Protein AF-A0A536VGM0-F1 (afdb_monomer)

Mean predicted aligned error: 3.15 Å

Structure (mmCIF, N/CA/C/O backbone):
data_AF-A0A536VGM0-F1
#
_entry.id   AF-A0A536VGM0-F1
#
loop_
_atom_site.group_PDB
_atom_site.id
_atom_site.type_symbol
_atom_site.label_atom_id
_atom_site.label_alt_id
_atom_site.label_comp_id
_atom_site.label_asym_id
_atom_site.label_entity_id
_atom_site.label_seq_id
_atom_site.pdbx_PDB_ins_code
_atom_site.Cartn_x
_atom_site.Cartn_y
_atom_site.Cartn_z
_atom_site.occupancy
_atom_site.B_iso_or_equiv
_atom_site.auth_seq_id
_atom_site.auth_comp_id
_atom_site.auth_asym_id
_atom_site.auth_atom_id
_atom_site.pdbx_PDB_model_num
ATOM 1 N N . TYR A 1 1 ? -0.682 13.821 -25.479 1.00 55.12 1 TYR A N 1
ATOM 2 C CA . TYR A 1 1 ? -1.503 13.052 -24.523 1.00 55.12 1 TYR A CA 1
ATOM 3 C C . TYR A 1 1 ? -2.544 12.287 -25.334 1.00 55.12 1 TYR A C 1
ATOM 5 O O . TYR A 1 1 ? -3.199 12.931 -26.140 1.00 55.12 1 TYR A O 1
ATOM 13 N N . LYS A 1 2 ? -2.598 10.950 -25.225 1.00 75.69 2 LYS A N 1
ATOM 14 C CA . LYS A 1 2 ? -3.421 10.039 -26.051 1.00 75.69 2 LYS A CA 1
ATOM 15 C C . LYS A 1 2 ? -4.276 9.126 -25.145 1.00 75.69 2 LYS A C 1
ATOM 17 O O . LYS A 1 2 ? -3.879 7.992 -24.897 1.00 75.69 2 LYS A O 1
ATOM 22 N N . PRO A 1 3 ? -5.351 9.619 -24.510 1.00 72.88 3 PRO A N 1
ATOM 23 C CA . PRO A 1 3 ? -6.129 8.836 -23.540 1.00 72.88 3 PRO A CA 1
ATOM 24 C C . PRO A 1 3 ? -6.753 7.565 -24.137 1.00 72.88 3 PRO A C 1
ATOM 26 O O . PRO A 1 3 ? -6.941 6.590 -23.420 1.00 72.88 3 PRO A O 1
ATOM 29 N N . GLU A 1 4 ? -6.998 7.548 -25.445 1.00 78.50 4 GLU A N 1
ATOM 30 C CA . GLU A 1 4 ? -7.535 6.419 -26.203 1.00 78.50 4 GLU A CA 1
ATOM 31 C C . GLU A 1 4 ? -6.633 5.177 -26.214 1.00 78.50 4 GLU A C 1
ATOM 33 O O . GLU A 1 4 ? -7.119 4.087 -26.499 1.00 78.50 4 GLU A O 1
ATOM 38 N N . VAL A 1 5 ? -5.338 5.309 -25.890 1.00 78.19 5 VAL A N 1
ATOM 39 C CA . VAL A 1 5 ? -4.441 4.144 -25.781 1.00 78.19 5 VAL A CA 1
ATOM 40 C C . VAL A 1 5 ? -4.488 3.478 -24.408 1.00 78.19 5 VAL A C 1
ATOM 42 O O . VAL A 1 5 ? -3.802 2.479 -24.198 1.00 78.19 5 VAL A O 1
ATOM 45 N N . ARG A 1 6 ? -5.255 4.026 -23.453 1.00 79.12 6 ARG A N 1
ATOM 46 C CA . ARG A 1 6 ? -5.356 3.437 -22.119 1.00 79.12 6 ARG A CA 1
ATOM 47 C C . ARG A 1 6 ? -6.270 2.215 -22.150 1.00 79.12 6 ARG A C 1
ATOM 49 O O . ARG A 1 6 ? -7.433 2.342 -22.533 1.00 79.12 6 ARG A O 1
ATOM 56 N N . PRO A 1 7 ? -5.778 1.046 -21.722 1.00 83.81 7 PRO A N 1
ATOM 57 C CA . PRO A 1 7 ? -6.615 -0.135 -21.640 1.00 83.81 7 PRO A CA 1
ATOM 58 C C . PRO A 1 7 ? -7.735 0.049 -20.611 1.00 83.81 7 PRO A C 1
ATOM 60 O O . PRO A 1 7 ? -7.482 0.398 -19.459 1.00 83.81 7 PRO A O 1
ATOM 63 N N . SER A 1 8 ? -8.976 -0.246 -21.004 1.00 88.69 8 SER A N 1
ATOM 64 C CA . SER A 1 8 ? -10.131 -0.202 -20.097 1.00 88.69 8 SER A CA 1
ATOM 65 C C . SER A 1 8 ? -10.035 -1.230 -18.969 1.00 88.69 8 SER A C 1
ATOM 67 O O . SER A 1 8 ? -10.533 -0.988 -17.878 1.00 88.69 8 SER A O 1
ATOM 69 N N . TRP A 1 9 ? -9.350 -2.348 -19.209 1.00 89.38 9 TRP A N 1
ATOM 70 C CA . TRP A 1 9 ? -9.192 -3.437 -18.248 1.00 89.38 9 TRP A CA 1
ATOM 71 C C . TRP A 1 9 ? -8.328 -3.066 -17.029 1.00 89.38 9 TRP A C 1
ATOM 73 O O . TRP A 1 9 ? -8.396 -3.734 -16.007 1.00 89.38 9 TRP A O 1
ATOM 83 N N . GLU A 1 10 ? -7.549 -1.977 -17.078 1.00 91.56 10 GLU A N 1
ATOM 84 C CA . GLU A 1 10 ? -6.838 -1.445 -15.900 1.00 91.56 10 GLU A CA 1
ATOM 85 C C . GLU A 1 10 ? -7.721 -0.531 -15.028 1.00 91.56 10 GLU A C 1
ATOM 87 O O . GLU A 1 10 ? -7.296 -0.114 -13.950 1.00 91.56 10 GLU A O 1
ATOM 92 N N . MET A 1 11 ? -8.934 -0.178 -15.470 1.00 93.62 11 MET A N 1
ATOM 93 C CA . MET A 1 11 ? -9.717 0.877 -14.821 1.00 93.62 11 MET A CA 1
ATOM 94 C C . MET A 1 11 ? -10.285 0.469 -13.467 1.00 93.62 11 MET A C 1
ATOM 96 O O . MET A 1 11 ? -10.341 1.314 -12.573 1.00 93.62 11 MET A O 1
ATOM 100 N N . MET A 1 12 ? -10.683 -0.794 -13.296 1.00 95.75 12 MET A N 1
ATOM 101 C CA . MET A 1 12 ? -11.187 -1.285 -12.013 1.00 95.75 12 MET A CA 1
ATOM 102 C C . MET A 1 12 ? -10.121 -1.206 -10.904 1.00 95.75 12 MET A C 1
ATOM 104 O O . MET A 1 12 ? -10.351 -0.485 -9.928 1.00 95.75 12 MET A O 1
ATOM 108 N N . PRO A 1 13 ? -8.930 -1.835 -11.036 1.00 96.06 13 PRO A N 1
ATOM 109 C CA . PRO A 1 13 ? -7.892 -1.721 -10.010 1.00 96.06 13 PRO A CA 1
ATOM 110 C C . PRO A 1 13 ? -7.408 -0.276 -9.836 1.00 96.06 13 PRO A C 1
ATOM 112 O O . PRO A 1 13 ? -7.199 0.161 -8.708 1.00 96.06 13 PRO A O 1
ATOM 115 N N . LEU A 1 14 ? -7.309 0.515 -10.912 1.00 96.38 14 LEU A N 1
ATOM 116 C CA . LEU A 1 14 ? -6.946 1.931 -10.799 1.00 96.38 14 LEU A CA 1
ATOM 117 C C . LEU A 1 14 ? -7.967 2.724 -9.968 1.00 96.38 14 LEU A C 1
ATOM 119 O O . LEU A 1 14 ? -7.584 3.545 -9.138 1.00 96.38 14 LEU A O 1
ATOM 123 N N . SER A 1 15 ? -9.262 2.473 -10.159 1.00 97.06 15 SER A N 1
ATOM 124 C CA . SER A 1 15 ? -10.324 3.151 -9.407 1.00 97.06 15 SER A CA 1
ATOM 125 C C . SER A 1 15 ? -10.290 2.777 -7.927 1.00 97.06 15 SER A C 1
ATOM 127 O O . SER A 1 15 ? -10.427 3.651 -7.070 1.00 97.06 15 SER A O 1
ATOM 129 N N . LEU A 1 16 ? -10.045 1.500 -7.622 1.00 98.12 16 LEU A N 1
ATOM 130 C CA . LEU A 1 16 ? -9.872 1.025 -6.249 1.00 98.12 16 LEU A CA 1
ATOM 131 C C . LEU A 1 16 ? -8.647 1.652 -5.581 1.00 98.12 16 LEU A C 1
ATOM 133 O O . LEU A 1 16 ? -8.726 2.010 -4.408 1.00 98.12 16 LEU A O 1
ATOM 137 N N . HIS A 1 17 ? -7.553 1.825 -6.325 1.00 98.62 17 HIS A N 1
ATOM 138 C CA . HIS A 1 17 ? -6.313 2.435 -5.849 1.00 98.62 17 HIS A CA 1
ATOM 139 C C . HIS A 1 17 ? -6.468 3.932 -5.547 1.00 98.62 17 HIS A C 1
ATOM 141 O O . HIS A 1 17 ? -6.097 4.398 -4.472 1.00 98.62 17 HIS A O 1
ATOM 147 N N . GLU A 1 18 ? -7.017 4.698 -6.487 1.00 98.31 18 GLU A N 1
ATOM 148 C CA . GLU A 1 18 ? -7.015 6.165 -6.418 1.00 98.31 18 GLU A CA 1
ATOM 149 C C . GLU A 1 18 ? -8.218 6.726 -5.651 1.00 98.31 18 GLU A C 1
ATOM 151 O O . GLU A 1 18 ? -8.124 7.755 -4.978 1.00 98.31 18 GLU A O 1
ATOM 156 N N . ALA A 1 19 ? -9.370 6.059 -5.733 1.00 98.00 19 ALA A N 1
ATOM 157 C CA . ALA A 1 19 ? -10.618 6.550 -5.168 1.00 98.00 19 ALA A CA 1
ATOM 158 C C . ALA A 1 19 ? -11.021 5.752 -3.921 1.00 98.00 19 ALA A C 1
ATOM 160 O O . ALA A 1 19 ? -10.435 5.914 -2.847 1.00 98.00 19 ALA A O 1
ATOM 161 N N . VAL A 1 20 ? -12.054 4.921 -4.037 1.00 96.75 20 VAL A N 1
ATOM 162 C CA . VAL A 1 20 ? -12.618 4.153 -2.927 1.00 96.75 20 VAL A CA 1
ATOM 163 C C . VAL A 1 20 ? -12.417 2.669 -3.229 1.00 96.75 20 VAL A C 1
ATOM 165 O O . VAL A 1 20 ? -12.837 2.235 -4.299 1.00 96.75 20 VAL A O 1
ATOM 168 N N . PRO A 1 21 ? -11.813 1.886 -2.313 1.00 97.88 21 PRO A N 1
ATOM 169 C CA . PRO A 1 21 ? -11.436 2.243 -0.939 1.00 97.88 21 PRO A CA 1
ATOM 170 C C . PRO A 1 21 ? -10.001 2.792 -0.768 1.00 97.88 21 PRO A C 1
ATOM 172 O O . PRO A 1 21 ? -9.528 2.891 0.364 1.00 97.88 21 PRO A O 1
ATOM 175 N N . GLY A 1 22 ? -9.296 3.130 -1.849 1.00 98.56 22 GLY A N 1
ATOM 176 C CA . GLY A 1 22 ? -7.899 3.573 -1.838 1.00 98.56 22 GLY A CA 1
ATOM 177 C C . GLY A 1 22 ? -7.658 5.008 -1.357 1.00 98.56 22 GLY A C 1
ATOM 178 O O . GLY A 1 22 ? -8.089 5.393 -0.266 1.00 98.56 22 GLY A O 1
ATOM 179 N N . HIS A 1 23 ? -6.890 5.790 -2.120 1.00 98.62 23 HIS A N 1
ATOM 180 C CA . HIS A 1 23 ? -6.346 7.075 -1.671 1.00 98.62 23 HIS A CA 1
ATOM 181 C C . HIS A 1 23 ? -7.405 8.082 -1.235 1.00 98.62 23 HIS A C 1
ATOM 183 O O . HIS A 1 23 ? -7.230 8.714 -0.191 1.00 98.62 23 HIS A O 1
ATOM 189 N N . HIS A 1 24 ? -8.512 8.221 -1.967 1.00 98.44 24 HIS A N 1
ATOM 190 C CA . HIS A 1 24 ? -9.558 9.163 -1.574 1.00 98.44 24 HIS A CA 1
ATOM 191 C C . HIS A 1 24 ? -10.120 8.845 -0.184 1.00 98.44 24 HIS A C 1
ATOM 193 O O . HIS A 1 24 ? -10.191 9.740 0.664 1.00 98.44 24 HIS A O 1
ATOM 199 N N . LEU A 1 25 ? -10.460 7.580 0.086 1.00 98.25 25 LEU A N 1
ATOM 200 C CA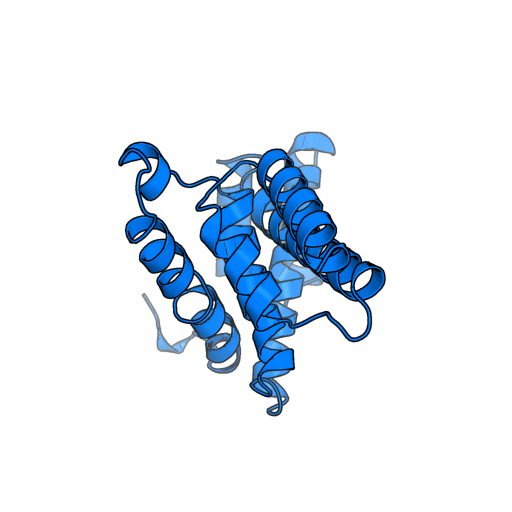 . LEU A 1 25 ? -10.942 7.172 1.408 1.00 98.25 25 LEU A CA 1
ATOM 201 C C . LEU A 1 25 ? -9.845 7.345 2.469 1.00 98.25 25 LEU A C 1
ATOM 203 O O . LEU A 1 25 ? -10.087 7.925 3.527 1.00 98.25 25 LEU A O 1
ATOM 207 N N . GLN A 1 26 ? -8.626 6.891 2.174 1.00 98.38 26 GLN A N 1
ATOM 208 C CA . GLN A 1 26 ? -7.490 6.922 3.095 1.00 98.38 26 GLN A CA 1
ATOM 209 C C . GLN A 1 26 ? -7.117 8.336 3.545 1.00 98.38 26 GLN A C 1
ATOM 211 O O . GLN A 1 26 ? -6.854 8.563 4.727 1.00 98.38 26 GLN A O 1
ATOM 216 N N . LEU A 1 27 ? -7.089 9.288 2.616 1.00 97.81 27 LEU A N 1
ATOM 217 C CA . LEU A 1 27 ? -6.763 10.680 2.906 1.00 97.81 27 LEU A CA 1
ATOM 218 C C . LEU A 1 27 ? -7.921 11.386 3.614 1.00 97.81 27 LEU A C 1
ATOM 220 O O . LEU A 1 27 ? -7.692 12.073 4.609 1.00 97.81 27 LEU A O 1
ATOM 224 N N . SER A 1 28 ? -9.161 11.160 3.170 1.00 97.50 28 SER A N 1
ATOM 225 C CA . SER A 1 28 ? -10.355 11.731 3.812 1.00 97.50 28 SER A CA 1
ATOM 226 C C . SER A 1 28 ? -10.457 11.305 5.278 1.00 97.50 28 SER A C 1
ATOM 228 O O . SER A 1 28 ? -10.597 12.147 6.163 1.00 97.50 28 SER A O 1
ATOM 230 N N . ARG A 1 29 ? -10.254 10.013 5.568 1.00 97.19 29 ARG A N 1
ATOM 231 C CA . ARG A 1 29 ? -10.273 9.492 6.944 1.00 97.19 29 ARG A CA 1
ATOM 232 C C . ARG A 1 29 ? -9.134 10.030 7.808 1.00 97.19 29 ARG A C 1
ATOM 234 O O . ARG A 1 29 ? -9.340 10.260 8.996 1.00 97.19 29 ARG A O 1
ATOM 241 N N . ALA A 1 30 ? -7.954 10.281 7.236 1.00 97.19 30 ALA A N 1
ATOM 242 C CA . ALA A 1 30 ? -6.843 10.878 7.977 1.00 97.19 30 ALA A CA 1
ATOM 243 C C . ALA A 1 30 ? -7.146 12.320 8.438 1.00 97.19 30 ALA A C 1
ATOM 245 O O . ALA A 1 30 ? -6.756 12.711 9.541 1.00 97.19 30 ALA A O 1
ATOM 246 N N . LEU A 1 31 ? -7.879 13.100 7.634 1.00 97.19 31 LEU A N 1
ATOM 247 C CA . LEU A 1 31 ? -8.306 14.459 7.996 1.00 97.19 31 LEU A CA 1
ATOM 248 C C . LEU A 1 31 ? -9.337 14.471 9.138 1.00 97.19 31 LEU A C 1
ATOM 250 O O . LEU A 1 31 ? -9.331 15.376 9.981 1.00 97.19 31 LEU A O 1
ATOM 254 N N . GLU A 1 32 ? -10.169 13.435 9.210 1.00 96.31 32 GLU A N 1
ATOM 255 C CA . GLU A 1 32 ? -11.213 13.263 10.226 1.00 96.31 32 GLU A CA 1
ATOM 256 C C . GLU A 1 32 ? -10.697 12.756 11.582 1.00 96.31 32 GLU A C 1
ATOM 258 O O . GLU A 1 32 ? -11.468 12.702 12.539 1.00 96.31 32 GLU A O 1
ATOM 263 N N . LEU A 1 33 ? -9.410 12.409 11.711 1.00 95.81 33 LEU A N 1
ATOM 264 C CA . LEU A 1 33 ? -8.863 11.901 12.973 1.00 95.81 33 LEU A CA 1
ATOM 265 C C . LEU A 1 33 ? -9.097 12.897 14.131 1.00 95.81 33 LEU A C 1
ATOM 267 O O . LEU A 1 33 ? -8.717 14.071 14.013 1.00 95.81 33 LEU A O 1
ATOM 271 N N . PRO A 1 34 ? -9.696 12.464 15.256 1.00 94.06 34 PRO A N 1
ATOM 272 C CA . PRO A 1 34 ? -9.923 13.332 16.405 1.00 94.06 34 PRO A CA 1
ATOM 273 C C . PRO A 1 34 ? -8.607 13.602 17.140 1.00 94.06 34 PRO A C 1
ATOM 275 O O . PRO A 1 34 ? -7.719 12.753 17.164 1.00 94.06 34 PRO A O 1
ATOM 278 N N . ASP A 1 35 ? -8.485 14.790 17.733 1.00 93.00 35 ASP A N 1
ATOM 279 C CA . ASP A 1 35 ? -7.445 15.128 18.718 1.00 93.00 35 ASP A CA 1
ATOM 280 C C . ASP A 1 35 ? -5.983 14.880 18.287 1.00 93.00 35 ASP A C 1
ATOM 282 O O . ASP A 1 35 ? -5.091 14.719 19.121 1.00 93.00 35 ASP A O 1
ATOM 286 N N . VAL A 1 36 ? -5.701 14.886 16.977 1.00 94.12 36 VAL A N 1
ATOM 287 C CA . VAL A 1 36 ? -4.336 14.812 16.431 1.00 94.12 36 VAL A CA 1
ATOM 288 C C . VAL A 1 36 ? -3.918 16.135 15.775 1.00 94.12 36 VAL A C 1
ATOM 290 O O . VAL A 1 36 ? -4.729 16.768 15.091 1.00 94.12 36 VAL A O 1
ATOM 293 N N . PRO A 1 37 ? -2.647 16.564 15.920 1.00 96.00 37 PRO A N 1
ATOM 294 C CA . PRO A 1 37 ? -2.145 17.767 15.260 1.00 96.00 37 PRO A CA 1
ATOM 295 C C . PRO A 1 37 ? -2.268 17.699 13.732 1.00 96.00 37 PRO A C 1
ATOM 297 O O . PRO A 1 37 ? -2.116 16.630 13.143 1.00 96.00 37 PRO A O 1
ATOM 300 N N . MET A 1 38 ? -2.436 18.848 13.069 1.00 95.94 38 MET A N 1
ATOM 301 C CA . MET A 1 38 ? -2.610 18.910 11.607 1.00 95.94 38 MET A CA 1
ATOM 302 C C . MET A 1 38 ? -1.506 18.196 10.821 1.00 95.94 38 MET A C 1
ATOM 304 O O . MET A 1 38 ? -1.811 17.508 9.853 1.00 95.94 38 MET A O 1
ATOM 308 N N . PHE A 1 39 ? -0.247 18.268 11.264 1.00 95.00 39 PHE A N 1
ATOM 309 C CA . PHE A 1 39 ? 0.846 17.568 10.582 1.00 95.00 39 PHE A CA 1
ATOM 310 C C . PHE A 1 39 ? 0.661 16.040 10.574 1.00 95.00 39 PHE A C 1
ATOM 312 O O . PHE A 1 39 ? 1.120 15.383 9.651 1.00 95.00 39 PHE A O 1
ATOM 319 N N . ARG A 1 40 ? -0.015 15.449 11.574 1.00 95.00 40 ARG A N 1
ATOM 320 C CA . ARG A 1 40 ? -0.347 14.011 11.588 1.00 95.00 40 ARG A CA 1
ATOM 321 C C . ARG A 1 40 ? -1.465 13.676 10.608 1.00 95.00 40 ARG 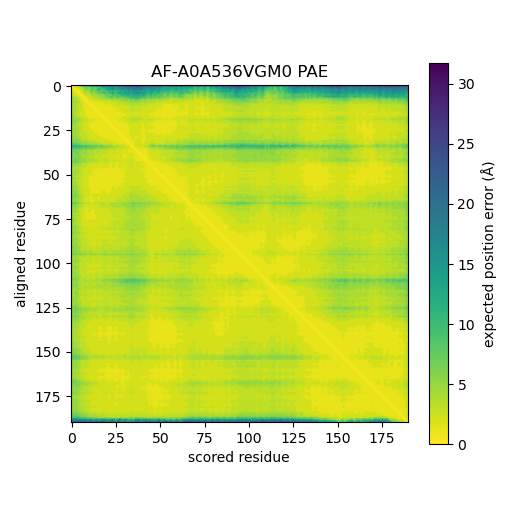A C 1
ATOM 323 O O . ARG A 1 40 ? -1.456 12.580 10.059 1.00 95.00 40 ARG A O 1
ATOM 330 N N . LYS A 1 41 ? -2.396 14.609 10.392 1.00 95.88 41 LYS A N 1
ATOM 331 C CA . LYS A 1 41 ? -3.516 14.463 9.452 1.00 95.88 41 LYS A CA 1
ATOM 332 C C . LYS A 1 41 ? -3.071 14.554 7.994 1.00 95.88 41 LYS A C 1
ATOM 334 O O . LYS A 1 41 ? -3.677 13.922 7.139 1.00 95.88 41 LYS A O 1
ATOM 339 N N . THR A 1 42 ? -2.021 15.330 7.721 1.00 95.31 42 THR A N 1
ATOM 340 C CA . THR A 1 42 ? -1.511 15.584 6.363 1.00 95.31 42 THR A CA 1
ATOM 341 C C . THR A 1 42 ? -0.184 14.895 6.051 1.00 95.31 42 THR A C 1
ATOM 343 O O . THR A 1 42 ? 0.260 14.934 4.905 1.00 95.31 42 THR A O 1
ATOM 346 N N . ALA A 1 43 ? 0.467 14.264 7.035 1.00 94.50 43 ALA A N 1
ATOM 347 C CA . ALA A 1 43 ? 1.672 13.477 6.796 1.00 94.50 43 ALA A CA 1
ATOM 348 C C . ALA A 1 43 ? 1.406 12.374 5.766 1.00 94.50 43 ALA A C 1
ATOM 350 O O . ALA A 1 43 ? 0.360 11.725 5.788 1.00 94.50 43 ALA A O 1
ATOM 351 N N . PHE A 1 44 ? 2.399 12.119 4.914 1.00 96.25 44 PHE A N 1
ATOM 352 C CA . PHE A 1 44 ? 2.344 11.050 3.928 1.00 96.25 44 PHE A CA 1
ATOM 353 C C . PHE A 1 44 ? 3.636 10.236 3.948 1.00 96.25 44 PHE A C 1
ATOM 355 O O . PHE A 1 44 ? 4.683 10.658 3.461 1.00 96.25 44 PHE A O 1
ATOM 362 N N . PHE A 1 45 ? 3.555 9.045 4.530 1.00 97.81 45 PHE A N 1
ATOM 363 C CA . PHE A 1 45 ? 4.594 8.031 4.449 1.00 97.81 45 PHE A CA 1
ATOM 364 C C . PHE A 1 45 ? 4.294 7.145 3.245 1.00 97.81 45 PHE A C 1
ATOM 366 O O . PHE A 1 45 ? 3.326 6.387 3.277 1.00 97.81 45 PHE A O 1
ATOM 373 N N . VAL A 1 46 ? 5.133 7.223 2.206 1.00 97.44 46 VAL A N 1
ATOM 374 C CA . VAL A 1 46 ? 4.922 6.533 0.917 1.00 97.44 46 VAL A CA 1
ATOM 375 C C . VAL A 1 46 ? 4.588 5.055 1.118 1.00 97.44 46 VAL A C 1
ATOM 377 O O . VAL A 1 46 ? 3.595 4.582 0.588 1.00 97.44 46 VAL A O 1
ATOM 380 N N . ALA A 1 47 ? 5.342 4.339 1.957 1.00 98.31 47 ALA A N 1
ATOM 381 C CA . ALA A 1 47 ? 5.106 2.912 2.179 1.00 98.31 47 ALA A CA 1
ATOM 382 C C . ALA A 1 47 ? 3.745 2.611 2.829 1.00 98.31 47 ALA A C 1
ATOM 384 O O . ALA A 1 47 ? 3.149 1.581 2.548 1.00 98.31 47 ALA A O 1
ATOM 385 N N . TYR A 1 48 ? 3.227 3.500 3.677 1.00 98.62 48 TYR A N 1
ATOM 386 C CA . TYR A 1 48 ? 1.873 3.353 4.205 1.00 98.62 48 TYR A CA 1
ATOM 387 C C . TYR A 1 48 ? 0.830 3.702 3.144 1.00 98.62 48 TYR A C 1
ATOM 389 O O . TYR A 1 48 ? -0.075 2.914 2.906 1.00 98.62 48 TYR A O 1
ATOM 397 N N . GLY A 1 49 ? 0.945 4.882 2.525 1.00 98.31 49 GLY A N 1
ATOM 398 C CA . GLY A 1 49 ? -0.084 5.409 1.625 1.00 98.31 49 GLY A CA 1
ATOM 399 C C . GLY A 1 49 ? -0.224 4.563 0.367 1.00 98.31 49 GLY A C 1
ATOM 400 O O . GLY A 1 49 ? -1.308 4.083 0.057 1.00 98.31 49 GLY A O 1
ATOM 401 N N . GLU A 1 50 ? 0.892 4.305 -0.305 1.00 98.25 50 GLU A N 1
ATOM 402 C CA . GLU A 1 50 ? 0.933 3.462 -1.502 1.00 98.25 50 GLU A CA 1
ATOM 403 C C . GLU A 1 50 ? 0.685 1.990 -1.171 1.00 98.25 50 GLU A C 1
ATOM 405 O O . GLU A 1 50 ? 0.049 1.267 -1.935 1.00 98.25 50 GLU A O 1
ATOM 410 N N . GLY A 1 51 ? 1.149 1.543 -0.000 1.00 98.50 51 GLY A N 1
ATOM 411 C CA . GLY A 1 51 ? 0.832 0.213 0.504 1.00 98.50 51 GLY A CA 1
ATOM 412 C C . GLY A 1 51 ? -0.668 0.014 0.706 1.00 98.50 51 GLY A C 1
ATOM 413 O O . GLY A 1 51 ? -1.190 -1.042 0.354 1.00 98.50 51 GLY A O 1
ATOM 414 N N . TRP A 1 52 ? -1.364 1.028 1.230 1.00 98.75 52 TRP A N 1
ATOM 415 C CA . TRP A 1 52 ? -2.819 1.027 1.342 1.00 98.75 52 TRP A CA 1
ATOM 416 C C . TRP A 1 52 ? -3.489 1.035 -0.031 1.00 98.75 52 TRP A C 1
ATOM 418 O O . TRP A 1 52 ? -4.393 0.237 -0.238 1.00 98.75 52 TRP A O 1
ATOM 428 N N . GLY A 1 53 ? -3.038 1.870 -0.973 1.00 98.44 53 GLY A N 1
ATOM 429 C CA . GLY A 1 53 ? -3.578 1.900 -2.339 1.00 98.44 53 GLY A CA 1
ATOM 430 C C . GLY A 1 53 ? -3.520 0.526 -3.016 1.00 98.44 53 GLY A C 1
ATOM 431 O O . GLY A 1 53 ? -4.535 0.012 -3.475 1.00 98.44 53 GLY A O 1
ATOM 432 N N . LEU A 1 54 ? -2.365 -0.142 -2.972 1.00 98.38 54 LEU A N 1
ATOM 433 C CA . LEU A 1 54 ? -2.218 -1.511 -3.488 1.00 98.38 54 LEU A CA 1
ATOM 434 C C . LEU A 1 54 ? -3.034 -2.544 -2.692 1.00 98.38 54 LEU A C 1
ATOM 436 O O . LEU A 1 54 ? -3.525 -3.522 -3.250 1.00 98.38 54 LEU A O 1
ATOM 440 N N . TYR A 1 55 ? -3.159 -2.380 -1.374 1.00 98.69 55 TYR A N 1
ATOM 441 C CA . TYR A 1 55 ? -4.012 -3.254 -0.568 1.00 98.69 55 TYR A CA 1
ATOM 442 C C . TYR A 1 55 ? -5.500 -3.054 -0.907 1.00 98.69 55 TYR A C 1
ATOM 444 O O . TYR A 1 55 ? -6.252 -4.024 -0.947 1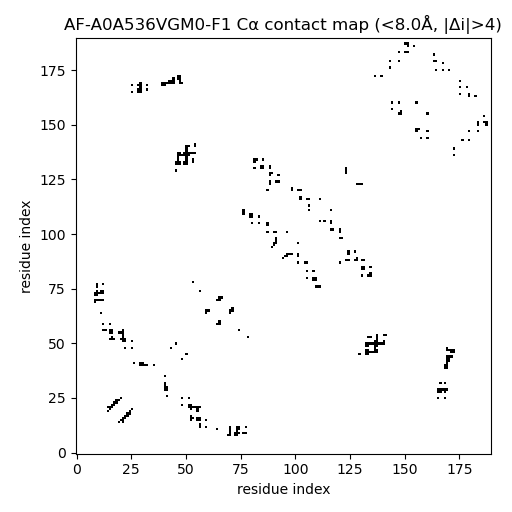.00 98.69 55 TYR A O 1
ATOM 452 N N . ALA A 1 56 ? -5.922 -1.832 -1.233 1.00 98.50 56 ALA A N 1
ATOM 453 C CA . ALA A 1 56 ? -7.267 -1.526 -1.705 1.00 98.50 56 ALA A CA 1
ATOM 454 C C . ALA A 1 56 ? -7.569 -2.188 -3.059 1.00 98.50 56 ALA A C 1
ATOM 456 O O . ALA A 1 56 ? -8.679 -2.676 -3.254 1.00 98.50 56 ALA A O 1
ATOM 457 N N . GLU A 1 57 ? -6.582 -2.302 -3.954 1.00 98.25 57 GLU A N 1
ATOM 458 C CA . GLU A 1 57 ? -6.721 -3.112 -5.173 1.00 98.25 57 GLU A CA 1
ATOM 459 C C . GLU A 1 57 ? -7.034 -4.580 -4.840 1.00 98.25 57 GLU A C 1
ATOM 461 O O . GLU A 1 57 ? -7.889 -5.179 -5.488 1.00 98.25 57 GLU A O 1
ATOM 466 N N . LEU A 1 58 ? -6.394 -5.157 -3.812 1.00 96.81 58 LEU A N 1
ATOM 467 C CA . LEU A 1 58 ? -6.651 -6.532 -3.358 1.00 96.81 58 LEU A CA 1
ATOM 468 C C . LEU A 1 58 ? -8.064 -6.697 -2.772 1.00 96.81 58 LEU A C 1
ATOM 470 O O . LEU A 1 58 ? -8.695 -7.727 -3.008 1.00 96.81 58 LEU A O 1
ATOM 474 N N . LEU A 1 59 ? -8.588 -5.681 -2.072 1.00 97.94 59 LEU A N 1
ATOM 475 C CA . LEU A 1 59 ? -9.957 -5.693 -1.534 1.00 97.94 59 LEU A CA 1
ATOM 476 C C . LEU A 1 59 ? -11.025 -5.851 -2.626 1.00 97.94 59 LEU A C 1
ATOM 478 O O . LEU A 1 59 ? -12.129 -6.298 -2.324 1.00 97.94 59 LEU A O 1
ATOM 482 N N . GLY A 1 60 ? -10.706 -5.556 -3.890 1.00 97.25 60 GLY A N 1
ATOM 483 C CA . GLY A 1 60 ? -11.608 -5.823 -5.009 1.00 97.25 60 GLY A CA 1
ATOM 484 C C . GLY A 1 60 ? -12.052 -7.289 -5.090 1.00 97.25 60 GLY A C 1
ATOM 485 O O . GLY A 1 60 ? -13.209 -7.545 -5.408 1.00 97.25 60 GLY A O 1
ATOM 486 N N . TYR A 1 61 ? -11.201 -8.253 -4.707 1.00 96.69 61 TYR A N 1
ATOM 487 C CA . TYR A 1 61 ? -11.606 -9.664 -4.621 1.00 96.69 61 TYR A CA 1
ATOM 488 C C . TYR A 1 61 ? -12.602 -9.911 -3.486 1.00 96.69 61 TYR A C 1
ATOM 490 O O . TYR A 1 61 ? -13.593 -10.606 -3.686 1.00 96.69 61 TYR A O 1
ATOM 498 N N . ASP A 1 62 ? -12.369 -9.317 -2.312 1.00 96.69 62 ASP A N 1
ATOM 499 C CA . ASP A 1 62 ? -13.281 -9.429 -1.166 1.00 96.69 62 ASP A CA 1
ATOM 500 C C . ASP A 1 62 ? -14.655 -8.797 -1.461 1.00 96.69 62 ASP A C 1
ATOM 502 O O . ASP A 1 62 ? -15.667 -9.200 -0.891 1.00 96.69 62 ASP A O 1
ATOM 506 N N . MET A 1 63 ? -14.687 -7.807 -2.357 1.00 96.69 63 MET A N 1
ATOM 507 C CA . MET A 1 63 ? -15.890 -7.093 -2.785 1.00 96.69 63 MET A CA 1
ATOM 508 C C . MET A 1 63 ? -16.574 -7.705 -4.021 1.00 96.69 63 MET A C 1
ATOM 510 O O . MET A 1 63 ? -17.633 -7.214 -4.408 1.00 96.69 63 MET A O 1
ATOM 514 N N . GLY A 1 64 ? -15.997 -8.739 -4.649 1.00 96.50 64 GLY A N 1
ATOM 515 C CA . GLY A 1 64 ? -16.538 -9.347 -5.875 1.00 96.50 64 GLY A CA 1
ATOM 516 C C . GLY A 1 64 ? -16.417 -8.467 -7.128 1.00 96.50 64 GLY A C 1
ATOM 517 O O . GLY A 1 64 ? -17.229 -8.563 -8.038 1.00 96.50 64 GLY A O 1
ATOM 518 N N . LEU A 1 65 ? -15.426 -7.572 -7.183 1.00 96.25 65 LEU A N 1
ATOM 519 C CA . LEU A 1 65 ? -15.248 -6.600 -8.275 1.00 96.25 65 LEU A CA 1
ATOM 520 C C . LEU A 1 65 ? -14.376 -7.111 -9.433 1.00 96.25 65 LEU A C 1
ATOM 522 O O . LEU A 1 65 ? -14.132 -6.373 -10.381 1.00 96.25 65 LEU A O 1
ATOM 526 N N . TYR A 1 66 ? -13.901 -8.356 -9.361 1.00 96.69 66 TYR A N 1
ATOM 527 C CA . TYR A 1 66 ? -13.033 -8.973 -10.374 1.00 96.69 66 TYR A CA 1
ATOM 528 C C . TYR A 1 66 ? -13.632 -10.251 -10.973 1.00 96.69 66 TYR A C 1
ATOM 530 O O . TYR A 1 66 ? -12.898 -11.166 -11.353 1.00 96.69 66 TYR A O 1
ATOM 538 N N . ASP A 1 67 ? -14.963 -10.325 -11.037 1.00 92.88 67 ASP A N 1
ATOM 539 C CA . ASP A 1 67 ? -15.665 -11.436 -11.685 1.00 92.88 67 ASP A CA 1
ATOM 540 C C . ASP A 1 67 ? -15.468 -11.417 -13.212 1.00 92.88 67 ASP A C 1
ATOM 542 O O . ASP A 1 67 ? -15.417 -12.479 -13.838 1.00 92.88 67 ASP A O 1
ATOM 546 N N . ASP A 1 68 ? -15.29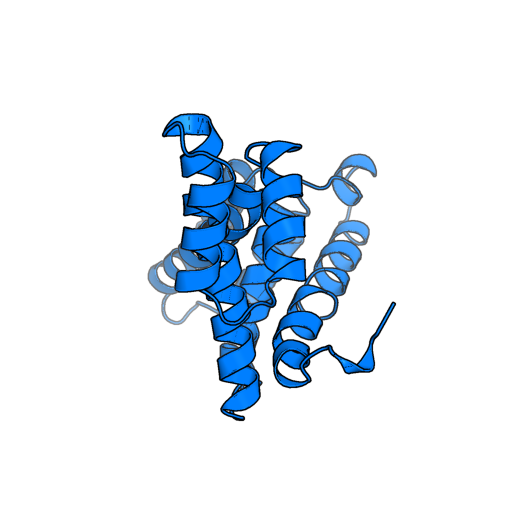1 -10.232 -13.813 1.00 94.31 68 ASP A N 1
ATOM 547 C CA . ASP A 1 68 ? -14.854 -10.102 -15.205 1.00 94.31 68 ASP A CA 1
ATOM 548 C C . ASP A 1 68 ? -13.366 -10.507 -15.329 1.00 94.31 68 ASP A C 1
ATOM 550 O O . ASP A 1 68 ? -12.494 -9.901 -14.687 1.00 94.31 68 ASP A O 1
ATOM 554 N N . PRO A 1 69 ? -13.026 -11.503 -16.173 1.00 94.94 69 PRO A N 1
ATOM 555 C CA . PRO A 1 69 ? -11.643 -11.897 -16.423 1.00 94.94 69 PRO A CA 1
ATOM 556 C C . PRO A 1 69 ? -10.726 -10.751 -16.870 1.00 94.94 69 PRO A C 1
ATOM 558 O O . PRO A 1 69 ? -9.526 -10.807 -16.592 1.00 94.94 69 PRO A O 1
ATOM 561 N N . TYR A 1 70 ? -11.251 -9.725 -17.545 1.00 94.81 70 TYR A N 1
ATOM 562 C CA . TYR A 1 70 ? -10.473 -8.560 -17.963 1.00 94.81 70 TYR A CA 1
ATOM 563 C C . TYR A 1 70 ? -10.103 -7.661 -16.783 1.00 94.81 70 TYR A C 1
ATOM 565 O O . TYR A 1 70 ? -8.940 -7.269 -16.675 1.00 94.81 70 TYR A O 1
ATOM 573 N N . ASP A 1 71 ? -11.028 -7.401 -15.858 1.00 94.12 71 ASP A N 1
ATOM 574 C CA . ASP A 1 71 ? -10.723 -6.631 -14.646 1.00 94.12 71 ASP A CA 1
ATOM 575 C C . ASP A 1 71 ? -9.707 -7.378 -13.771 1.00 94.12 71 ASP A C 1
ATOM 577 O O . ASP A 1 71 ? -8.750 -6.789 -13.256 1.00 94.12 71 ASP A O 1
ATOM 581 N N . ARG A 1 72 ? -9.840 -8.709 -13.685 1.00 95.31 72 ARG A N 1
ATOM 582 C CA . ARG A 1 72 ? -8.852 -9.565 -13.017 1.00 95.31 72 ARG A CA 1
ATOM 583 C C . ARG A 1 72 ? -7.485 -9.509 -13.701 1.00 95.31 72 ARG A C 1
ATOM 585 O O . ARG A 1 72 ? -6.461 -9.413 -13.024 1.00 95.31 72 ARG A O 1
ATOM 592 N N . PHE A 1 73 ? -7.445 -9.558 -15.031 1.00 95.00 73 PHE A N 1
ATOM 593 C CA . PHE A 1 73 ? -6.208 -9.415 -15.799 1.00 95.00 73 PHE A CA 1
ATOM 594 C C . PHE A 1 73 ? -5.539 -8.055 -15.554 1.00 95.00 73 PHE A C 1
ATOM 596 O O . PHE A 1 73 ? -4.319 -7.991 -15.376 1.00 95.00 73 PHE A O 1
ATOM 603 N N . GLY A 1 74 ? -6.319 -6.976 -15.470 1.00 94.12 74 GLY A N 1
ATOM 604 C CA . GLY A 1 74 ? -5.797 -5.660 -15.120 1.00 94.12 74 GLY A CA 1
ATOM 605 C C . GLY A 1 74 ? -5.228 -5.584 -13.720 1.00 94.12 74 GLY A C 1
ATOM 606 O O . GLY A 1 74 ? -4.122 -5.069 -13.543 1.00 94.12 74 GLY A O 1
ATOM 607 N N . GLN A 1 75 ? -5.922 -6.160 -12.739 1.00 95.75 75 GLN A N 1
ATOM 608 C CA . GLN A 1 75 ? -5.423 -6.223 -11.369 1.00 95.75 75 GLN A CA 1
ATOM 609 C C . GLN A 1 75 ? -4.098 -6.992 -11.303 1.00 95.75 75 GLN A C 1
ATOM 611 O O . GLN A 1 75 ? -3.134 -6.511 -10.709 1.00 95.75 75 GLN A O 1
ATOM 616 N N . LEU A 1 76 ? -4.007 -8.148 -11.967 1.00 95.06 76 LEU A N 1
ATOM 617 C CA . LEU A 1 76 ? -2.774 -8.938 -12.025 1.00 95.06 76 LEU A CA 1
ATOM 618 C C . LEU A 1 76 ? -1.643 -8.203 -12.758 1.00 95.06 76 LEU A C 1
ATOM 620 O O . LEU A 1 76 ? -0.482 -8.307 -12.362 1.00 95.06 76 LEU A O 1
ATOM 624 N N . THR A 1 77 ? -1.965 -7.418 -13.787 1.00 93.56 77 THR A N 1
ATOM 625 C CA . THR A 1 77 ? -0.986 -6.567 -14.476 1.00 93.56 77 THR A CA 1
ATOM 626 C C . THR A 1 77 ? -0.443 -5.478 -13.546 1.00 93.56 77 THR A C 1
ATOM 628 O O . THR A 1 77 ? 0.767 -5.2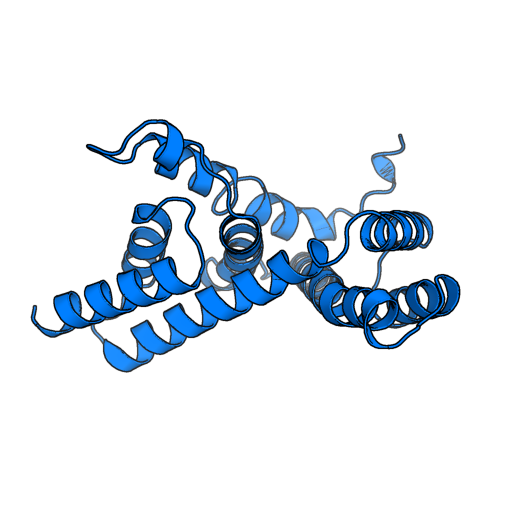32 -13.523 1.00 93.56 77 THR A O 1
ATOM 631 N N . TYR A 1 78 ? -1.301 -4.844 -12.739 1.00 93.81 78 TYR A N 1
ATOM 632 C CA . TYR A 1 78 ? -0.888 -3.845 -11.746 1.00 93.81 78 TYR A CA 1
ATOM 633 C C . TYR A 1 78 ? -0.032 -4.455 -10.640 1.00 93.81 78 TYR A C 1
ATOM 635 O O . TYR A 1 78 ? 1.011 -3.891 -10.292 1.00 93.81 78 TYR A O 1
ATOM 643 N N . GLU A 1 79 ? -0.439 -5.618 -10.145 1.00 94.94 79 GLU A N 1
ATOM 644 C CA . GLU A 1 79 ? 0.287 -6.393 -9.147 1.00 94.94 79 GLU A CA 1
ATOM 645 C C . GLU A 1 79 ? 1.691 -6.763 -9.647 1.00 94.94 79 GLU A C 1
ATOM 647 O O . GLU A 1 79 ? 2.690 -6.500 -8.972 1.00 94.94 79 GLU A O 1
ATOM 652 N N . MET A 1 80 ? 1.786 -7.295 -10.870 1.00 95.88 80 MET A N 1
ATOM 653 C CA . MET A 1 80 ? 3.059 -7.669 -11.483 1.00 95.88 80 MET A CA 1
ATOM 654 C C . MET A 1 80 ? 3.967 -6.455 -11.702 1.00 95.88 80 MET A C 1
ATOM 656 O O . MET A 1 80 ? 5.156 -6.512 -11.397 1.00 95.88 80 MET A O 1
ATOM 660 N N . TRP A 1 81 ? 3.421 -5.316 -12.139 1.00 95.06 81 TRP A N 1
ATOM 661 C CA . TRP A 1 81 ? 4.193 -4.076 -12.261 1.00 95.06 81 TRP A CA 1
ATOM 662 C C . TRP A 1 81 ? 4.819 -3.658 -10.921 1.00 95.06 81 TRP A C 1
ATOM 664 O O . TRP A 1 81 ? 6.016 -3.355 -10.864 1.00 95.06 81 TRP A O 1
ATOM 674 N N . ARG A 1 82 ? 4.067 -3.687 -9.813 1.00 96.62 82 ARG A N 1
ATOM 675 C CA . ARG A 1 82 ? 4.632 -3.331 -8.499 1.00 96.62 82 ARG A CA 1
ATOM 676 C C . ARG A 1 82 ? 5.558 -4.406 -7.925 1.00 96.62 82 ARG A C 1
ATOM 678 O O . ARG A 1 82 ? 6.449 -4.057 -7.156 1.00 96.62 82 ARG A O 1
ATOM 685 N N . ALA A 1 83 ? 5.433 -5.668 -8.328 1.00 97.12 83 ALA A N 1
ATOM 686 C CA . ALA A 1 83 ? 6.440 -6.689 -8.035 1.00 97.12 83 ALA A CA 1
ATOM 687 C C . ALA A 1 83 ? 7.750 -6.433 -8.803 1.00 97.12 83 ALA A C 1
ATOM 689 O O . ALA A 1 83 ? 8.829 -6.465 -8.211 1.00 97.12 83 ALA A O 1
ATOM 690 N N . VAL A 1 84 ? 7.668 -6.089 -10.093 1.00 97.94 84 VAL A N 1
ATOM 691 C CA . VAL A 1 84 ? 8.831 -5.741 -10.925 1.00 97.94 84 VAL A CA 1
ATOM 692 C C . VAL A 1 84 ? 9.603 -4.559 -10.345 1.00 97.94 84 VAL A C 1
ATOM 694 O O . VAL A 1 84 ? 10.831 -4.604 -10.347 1.00 97.94 84 VAL A O 1
ATOM 697 N N . ARG A 1 85 ? 8.919 -3.561 -9.764 1.00 97.94 85 ARG A N 1
ATOM 698 C CA . ARG A 1 85 ? 9.559 -2.440 -9.045 1.00 97.94 85 ARG A CA 1
ATOM 699 C C . ARG A 1 85 ? 10.577 -2.895 -8.002 1.00 97.94 85 ARG A C 1
ATOM 701 O O . ARG A 1 85 ? 11.644 -2.297 -7.922 1.00 97.94 85 ARG A O 1
ATOM 708 N N . LEU A 1 86 ? 10.283 -3.959 -7.245 1.00 98.19 86 LEU A N 1
ATOM 709 C CA . LEU A 1 86 ? 11.217 -4.502 -6.252 1.00 98.19 86 LEU A CA 1
ATOM 710 C C . LEU A 1 86 ? 12.517 -4.990 -6.894 1.00 98.19 86 LEU A C 1
ATOM 712 O O . LEU A 1 86 ? 13.600 -4.776 -6.349 1.00 98.19 86 LEU A O 1
ATOM 716 N N . VAL A 1 87 ? 12.406 -5.632 -8.056 1.00 98.38 87 VAL A N 1
ATOM 717 C CA . VAL A 1 87 ? 13.547 -6.215 -8.763 1.00 98.38 87 VAL A CA 1
ATOM 718 C C . VAL A 1 87 ? 14.348 -5.148 -9.490 1.00 98.38 87 VAL A C 1
ATOM 720 O O . VAL A 1 87 ? 15.561 -5.114 -9.336 1.00 98.38 87 VAL A O 1
ATOM 723 N N . VAL A 1 88 ? 13.705 -4.266 -10.258 1.00 98.25 88 VAL A N 1
ATOM 724 C CA . VAL A 1 88 ? 14.439 -3.291 -11.081 1.00 98.25 88 VAL A CA 1
ATOM 725 C C . VAL A 1 88 ? 15.112 -2.214 -10.236 1.00 98.25 88 VAL A C 1
ATOM 727 O O . VAL A 1 88 ? 16.257 -1.879 -10.515 1.00 98.25 88 VAL A O 1
ATOM 730 N N . ASP A 1 89 ? 14.467 -1.720 -9.174 1.00 98.50 89 ASP A N 1
ATOM 731 C CA . ASP A 1 89 ? 15.062 -0.700 -8.299 1.00 98.50 89 ASP A CA 1
ATOM 732 C C . ASP A 1 89 ? 16.289 -1.260 -7.561 1.00 98.50 89 ASP A C 1
ATOM 734 O O . ASP A 1 89 ? 17.377 -0.689 -7.639 1.00 98.50 89 ASP A O 1
ATOM 738 N N . THR A 1 90 ? 16.174 -2.446 -6.948 1.00 98.38 90 THR A N 1
ATOM 739 C CA . THR A 1 90 ? 17.334 -3.099 -6.312 1.00 98.38 90 THR A CA 1
ATOM 740 C C . THR A 1 90 ? 18.367 -3.588 -7.328 1.00 98.38 90 THR A C 1
ATOM 742 O O . THR A 1 90 ? 19.566 -3.573 -7.046 1.00 98.38 90 THR A O 1
ATOM 745 N N . GLY A 1 91 ? 17.927 -3.985 -8.522 1.00 98.56 91 GLY A N 1
ATOM 746 C CA . GLY A 1 91 ? 18.771 -4.356 -9.650 1.00 98.56 91 GLY A CA 1
ATOM 747 C C . GLY A 1 91 ? 19.720 -3.223 -10.024 1.00 98.56 91 GLY A C 1
ATOM 748 O O . GLY A 1 91 ? 20.938 -3.400 -10.006 1.00 98.56 91 GLY A O 1
ATOM 749 N N . ILE A 1 92 ? 19.164 -2.038 -10.277 1.00 98.44 92 ILE A N 1
ATOM 750 C CA . ILE A 1 92 ? 19.919 -0.831 -10.625 1.00 98.44 92 ILE A CA 1
ATOM 751 C C . ILE A 1 92 ? 20.812 -0.406 -9.451 1.00 98.44 92 ILE A C 1
ATOM 753 O O . ILE A 1 92 ? 22.028 -0.297 -9.599 1.00 98.44 92 ILE A O 1
ATOM 757 N N . HIS A 1 93 ? 20.228 -0.215 -8.265 1.00 98.38 93 HIS A N 1
ATOM 758 C CA . HIS A 1 93 ? 20.889 0.513 -7.172 1.00 98.38 93 HIS A CA 1
ATOM 759 C C . HIS A 1 93 ? 21.750 -0.349 -6.247 1.00 98.38 93 HIS A C 1
ATOM 761 O O . HIS A 1 93 ? 22.567 0.184 -5.499 1.00 98.38 93 HIS A O 1
ATOM 767 N N . ALA A 1 94 ? 21.593 -1.674 -6.277 1.00 98.00 94 ALA A N 1
ATOM 768 C CA . ALA A 1 94 ? 22.344 -2.591 -5.415 1.00 98.00 94 ALA A CA 1
ATOM 769 C C . ALA A 1 94 ? 23.010 -3.754 -6.163 1.00 98.00 94 ALA A C 1
ATOM 771 O O . ALA A 1 94 ? 23.931 -4.369 -5.621 1.00 98.00 94 ALA A O 1
ATOM 772 N N . LYS A 1 95 ? 22.559 -4.092 -7.379 1.00 98.19 95 LYS A N 1
ATOM 773 C CA . LYS A 1 95 ? 23.121 -5.193 -8.187 1.00 98.19 95 LYS A CA 1
ATOM 774 C C . LYS A 1 95 ? 23.871 -4.723 -9.434 1.00 98.19 95 LYS A C 1
ATOM 776 O O . LYS A 1 95 ? 24.385 -5.568 -10.162 1.00 98.19 95 LYS A O 1
ATOM 781 N N . GLY A 1 96 ? 23.973 -3.412 -9.653 1.00 97.62 96 GLY A N 1
ATOM 782 C CA . GLY A 1 96 ? 24.741 -2.825 -10.749 1.00 97.62 96 GLY A CA 1
ATOM 783 C C . GLY A 1 96 ? 24.132 -3.054 -12.132 1.00 97.62 96 GLY A C 1
ATOM 784 O O . GLY A 1 96 ? 24.874 -3.096 -13.111 1.00 97.62 96 GLY A O 1
ATOM 785 N N . TRP A 1 97 ? 22.812 -3.244 -12.227 1.00 98.69 97 TRP A N 1
ATOM 786 C CA . TRP A 1 97 ? 22.142 -3.366 -13.521 1.00 98.69 97 TRP A CA 1
ATOM 787 C C . TRP A 1 97 ? 22.226 -2.061 -14.311 1.00 98.69 97 TRP A C 1
ATOM 789 O O . TRP A 1 97 ? 22.049 -0.973 -13.761 1.00 98.69 97 TRP A O 1
ATOM 799 N N . SER A 1 98 ? 22.430 -2.179 -15.623 1.00 98.69 98 SER A N 1
ATOM 800 C CA . SER A 1 98 ? 22.260 -1.056 -16.539 1.00 98.69 98 SER A CA 1
ATOM 801 C C . SER A 1 98 ? 20.779 -0.702 -16.702 1.00 98.69 98 SER A C 1
ATOM 803 O O . SER A 1 98 ? 19.879 -1.507 -16.432 1.00 98.69 98 SER A O 1
ATOM 805 N N . ARG A 1 99 ? 20.523 0.507 -17.207 1.00 98.25 99 ARG A N 1
ATOM 806 C CA . ARG A 1 99 ? 19.181 0.964 -17.585 1.00 98.25 99 ARG A CA 1
ATOM 807 C C . ARG A 1 99 ? 18.511 -0.010 -18.557 1.00 98.25 99 ARG A C 1
ATOM 809 O O . ARG A 1 99 ? 17.343 -0.343 -18.392 1.00 98.25 99 ARG A O 1
ATOM 816 N N . GLU A 1 100 ? 19.256 -0.490 -19.545 1.00 98.56 100 GLU A N 1
ATOM 817 C CA . GLU A 1 100 ? 18.784 -1.416 -20.575 1.00 98.56 100 GLU A CA 1
ATOM 818 C C . GLU A 1 100 ? 18.402 -2.766 -19.966 1.00 98.56 100 GLU A C 1
ATOM 820 O O . GLU A 1 100 ? 17.327 -3.278 -20.261 1.00 98.56 100 GLU A O 1
ATOM 825 N N . GLN A 1 101 ? 19.217 -3.311 -19.056 1.00 98.69 101 GLN A N 1
ATOM 826 C CA . GLN A 1 101 ? 18.881 -4.554 -18.351 1.00 98.69 101 GLN A CA 1
ATOM 827 C C . GLN A 1 101 ? 17.573 -4.421 -17.560 1.00 98.69 101 GLN A C 1
ATOM 829 O O . GLN A 1 101 ? 16.749 -5.336 -17.568 1.00 98.69 101 GLN A O 1
ATOM 834 N N . ALA A 1 102 ? 17.357 -3.274 -16.911 1.00 98.56 102 ALA A N 1
ATOM 835 C CA . ALA A 1 102 ? 16.127 -3.006 -16.178 1.00 98.56 102 ALA A CA 1
ATOM 836 C C . ALA A 1 102 ? 14.902 -2.873 -17.104 1.00 98.56 102 ALA A C 1
ATOM 838 O O . ALA A 1 102 ? 13.842 -3.414 -16.784 1.00 98.56 102 ALA A O 1
ATOM 839 N N . ILE A 1 103 ? 15.046 -2.210 -18.260 1.00 98.56 103 ILE A N 1
ATOM 840 C CA . ILE A 1 103 ? 13.990 -2.106 -19.283 1.00 98.56 103 ILE A CA 1
ATOM 841 C C . ILE A 1 103 ? 13.618 -3.491 -19.814 1.00 98.56 103 ILE A C 1
ATOM 843 O O . ILE A 1 103 ? 12.438 -3.838 -19.822 1.00 98.56 103 ILE A O 1
ATOM 847 N N . GLU A 1 104 ? 14.603 -4.296 -20.214 1.00 98.44 104 GLU A N 1
ATOM 848 C CA . GLU A 1 104 ? 14.359 -5.629 -20.772 1.00 98.44 104 GLU A CA 1
ATOM 849 C C . GLU A 1 104 ? 13.715 -6.564 -19.745 1.00 98.44 104 GLU A C 1
ATOM 851 O O . GLU A 1 104 ? 12.758 -7.271 -20.062 1.00 98.44 104 GLU A O 1
ATOM 856 N N . TYR A 1 105 ? 14.158 -6.510 -18.483 1.00 98.44 105 TYR A N 1
ATOM 857 C CA . TYR A 1 105 ? 13.507 -7.256 -17.410 1.00 98.44 105 TYR A CA 1
ATOM 858 C C . TYR A 1 105 ? 12.041 -6.837 -17.243 1.00 98.44 105 TYR A C 1
ATOM 860 O O . TYR A 1 105 ? 11.158 -7.685 -17.139 1.00 98.44 105 TYR A O 1
ATOM 868 N N . PHE A 1 106 ? 11.753 -5.537 -17.230 1.00 97.81 106 PHE A N 1
ATOM 869 C CA . PHE A 1 106 ? 10.390 -5.039 -17.054 1.00 97.81 106 PHE A CA 1
ATOM 870 C C . PHE A 1 106 ? 9.490 -5.457 -18.236 1.00 97.81 106 PHE A C 1
ATOM 872 O O . PHE A 1 106 ? 8.401 -5.995 -18.017 1.00 97.81 106 PHE A O 1
ATOM 879 N N . LYS A 1 107 ? 9.967 -5.331 -19.481 1.00 96.69 107 LYS A N 1
ATOM 880 C CA . LYS A 1 107 ? 9.252 -5.800 -20.683 1.00 96.69 107 LYS A CA 1
ATOM 881 C C . LYS A 1 107 ? 8.924 -7.287 -20.630 1.00 96.69 107 LYS A C 1
ATOM 883 O O . LYS A 1 107 ? 7.796 -7.675 -20.907 1.00 96.69 107 LYS A O 1
ATOM 888 N N . ALA A 1 108 ? 9.885 -8.114 -20.223 1.00 97.12 108 ALA A N 1
ATOM 889 C CA . ALA A 1 108 ? 9.702 -9.561 -20.158 1.00 97.12 108 ALA A CA 1
ATOM 890 C C . ALA A 1 108 ? 8.672 -10.007 -19.105 1.00 97.12 108 ALA A C 1
ATOM 892 O O . ALA A 1 108 ? 8.189 -11.136 -19.166 1.00 97.12 108 ALA A O 1
ATOM 893 N N . ASN A 1 109 ? 8.345 -9.147 -18.136 1.00 96.06 109 ASN A N 1
ATOM 894 C CA . ASN A 1 109 ? 7.532 -9.516 -16.981 1.00 96.06 109 ASN A CA 1
ATOM 895 C C . ASN A 1 109 ? 6.194 -8.773 -16.896 1.00 96.06 109 ASN A C 1
ATOM 897 O O . ASN A 1 109 ? 5.423 -9.063 -15.990 1.00 96.06 109 ASN A O 1
ATOM 901 N N . THR A 1 110 ? 5.878 -7.823 -17.781 1.00 91.62 110 THR A N 1
ATOM 902 C CA . THR A 1 110 ? 4.622 -7.052 -17.682 1.00 91.62 110 THR A CA 1
ATOM 903 C C . THR A 1 110 ? 3.957 -6.831 -19.033 1.00 91.62 110 THR A C 1
ATOM 905 O O . THR A 1 110 ? 4.619 -6.799 -20.061 1.00 91.62 110 THR A O 1
ATOM 908 N N . ALA A 1 111 ? 2.641 -6.602 -19.022 1.00 89.00 111 ALA A N 1
ATOM 909 C CA . ALA A 1 111 ? 1.870 -6.217 -20.206 1.00 89.00 111 ALA A CA 1
ATOM 910 C C . ALA A 1 111 ? 1.874 -4.691 -20.468 1.00 89.00 111 ALA A C 1
ATOM 912 O O . ALA A 1 111 ? 0.997 -4.178 -21.163 1.00 89.00 111 ALA A O 1
ATOM 913 N N . LYS A 1 112 ? 2.817 -3.944 -19.872 1.00 89.19 112 LYS A N 1
ATOM 914 C CA . LYS A 1 112 ? 2.912 -2.485 -20.024 1.00 89.19 112 LYS A CA 1
ATOM 915 C C . LYS A 1 112 ? 3.507 -2.097 -21.373 1.00 89.19 112 LYS A C 1
ATOM 917 O O . LYS A 1 112 ? 4.258 -2.852 -21.982 1.00 89.19 112 LYS A O 1
ATOM 922 N N . THR A 1 113 ? 3.182 -0.889 -21.827 1.00 90.38 113 THR A N 1
ATOM 923 C CA . THR A 1 113 ? 3.751 -0.356 -23.067 1.00 90.38 113 THR A CA 1
ATOM 924 C C . THR A 1 113 ? 5.233 -0.028 -22.889 1.00 90.38 113 THR A C 1
ATOM 926 O O . THR A 1 113 ? 5.658 0.394 -21.813 1.00 90.38 113 THR A O 1
ATOM 929 N N . ASP A 1 114 ? 6.015 -0.143 -23.965 1.00 93.19 114 ASP A N 1
ATOM 930 C CA . ASP A 1 114 ? 7.435 0.237 -23.973 1.00 93.19 114 ASP A CA 1
ATOM 931 C C . ASP A 1 114 ? 7.662 1.665 -23.461 1.00 93.19 114 ASP A C 1
ATOM 933 O O . ASP A 1 114 ? 8.609 1.924 -22.721 1.00 93.19 114 ASP A O 1
ATOM 937 N N . GLN A 1 115 ? 6.767 2.588 -23.821 1.00 92.12 115 GLN A N 1
ATOM 938 C CA . GLN A 1 115 ? 6.846 3.979 -23.391 1.00 92.12 115 GLN A CA 1
ATOM 939 C C . GLN A 1 115 ? 6.660 4.128 -21.875 1.00 92.12 115 GLN A C 1
ATOM 941 O O . GLN A 1 115 ? 7.414 4.873 -21.246 1.00 92.12 115 GLN A O 1
ATOM 946 N N . ASP A 1 116 ? 5.677 3.437 -21.290 1.00 91.31 116 ASP A N 1
ATOM 947 C CA . ASP A 1 116 ? 5.449 3.467 -19.841 1.00 91.31 116 ASP A CA 1
ATOM 948 C C . ASP A 1 116 ? 6.627 2.842 -19.094 1.00 91.31 116 ASP A C 1
ATOM 950 O O . ASP A 1 116 ? 7.092 3.395 -18.100 1.00 91.31 116 ASP A O 1
ATOM 954 N N . ILE A 1 117 ? 7.147 1.720 -19.601 1.00 96.00 117 ILE A N 1
ATOM 955 C CA . ILE A 1 117 ? 8.291 1.018 -19.012 1.00 96.00 117 ILE A CA 1
ATOM 956 C C . ILE A 1 117 ? 9.520 1.924 -18.976 1.00 96.00 117 ILE A C 1
ATOM 958 O O . ILE A 1 117 ? 10.141 2.071 -17.926 1.00 96.00 117 ILE A O 1
ATOM 962 N N . VAL A 1 118 ? 9.861 2.554 -20.102 1.00 97.38 118 VAL A N 1
ATOM 963 C CA . VAL A 1 118 ? 11.020 3.450 -20.193 1.00 97.38 118 VAL A CA 1
ATOM 964 C C . VAL A 1 118 ? 10.888 4.622 -19.217 1.00 97.38 118 VAL A C 1
ATOM 966 O O . VAL A 1 118 ? 11.820 4.889 -18.460 1.00 97.38 118 VAL A O 1
ATOM 969 N N . ASN A 1 119 ? 9.717 5.265 -19.178 1.00 95.94 119 ASN A N 1
ATOM 970 C CA . ASN A 1 119 ? 9.451 6.375 -18.260 1.00 95.94 119 ASN A CA 1
ATOM 971 C C . ASN A 1 119 ? 9.597 5.956 -16.792 1.00 95.94 119 ASN A C 1
ATOM 973 O O . ASN A 1 119 ? 10.165 6.688 -15.982 1.00 95.94 119 ASN A O 1
ATOM 977 N N . GLU A 1 120 ? 9.086 4.777 -16.442 1.00 96.94 120 GLU A N 1
ATOM 978 C CA . GLU A 1 120 ? 9.175 4.255 -15.085 1.00 96.94 120 GLU A CA 1
ATOM 979 C C . GLU A 1 120 ? 10.615 3.906 -14.699 1.00 96.94 120 GLU A C 1
ATOM 981 O O . GLU A 1 120 ? 11.035 4.268 -13.603 1.00 96.94 120 GLU A O 1
ATOM 986 N N . ILE A 1 121 ? 11.394 3.272 -15.583 1.00 98.31 121 ILE A N 1
ATOM 987 C CA . ILE A 1 121 ? 12.813 2.996 -15.318 1.00 98.31 121 ILE A CA 1
ATOM 988 C C . ILE A 1 121 ? 13.592 4.295 -15.094 1.00 98.31 121 ILE A C 1
ATOM 990 O O . ILE A 1 121 ? 14.340 4.391 -14.120 1.00 98.31 121 ILE A O 1
ATOM 994 N N . ASP A 1 122 ? 13.379 5.313 -15.930 1.00 97.88 122 ASP A N 1
ATOM 995 C CA . ASP A 1 122 ? 14.038 6.615 -15.772 1.00 97.88 122 ASP A CA 1
ATOM 996 C C . ASP A 1 122 ? 13.670 7.275 -14.437 1.00 97.88 122 ASP A C 1
ATOM 998 O O . ASP A 1 122 ? 14.533 7.822 -13.742 1.00 97.88 122 ASP A O 1
ATOM 1002 N N . ARG A 1 123 ? 12.406 7.145 -14.015 1.00 97.81 123 ARG A N 1
ATOM 1003 C CA . ARG A 1 123 ? 11.958 7.586 -12.690 1.00 97.81 123 ARG A CA 1
ATOM 1004 C C . ARG A 1 123 ? 12.666 6.833 -11.563 1.00 97.81 123 ARG A C 1
ATOM 1006 O O . ARG A 1 123 ? 13.110 7.466 -10.608 1.00 97.81 123 ARG A O 1
ATOM 1013 N N . TYR A 1 124 ? 12.784 5.509 -11.648 1.00 97.62 124 TYR A N 1
ATOM 1014 C CA . TYR A 1 124 ? 13.425 4.706 -10.599 1.00 97.62 124 TYR A CA 1
ATOM 1015 C C . TYR A 1 124 ? 14.920 5.011 -10.472 1.00 97.62 124 TYR A C 1
ATOM 1017 O O . TYR A 1 124 ? 15.450 5.023 -9.363 1.00 97.62 124 TYR A O 1
ATOM 1025 N N . ILE A 1 125 ? 15.596 5.320 -11.584 1.00 97.94 125 ILE A N 1
ATOM 1026 C CA . ILE A 1 125 ? 16.984 5.802 -11.571 1.00 97.94 125 ILE A CA 1
ATOM 1027 C C . ILE A 1 125 ? 17.078 7.136 -10.818 1.00 97.94 125 ILE A C 1
ATOM 1029 O O . ILE A 1 125 ? 17.958 7.308 -9.976 1.00 97.94 125 ILE A O 1
ATOM 1033 N N . GLY A 1 126 ? 16.160 8.068 -11.094 1.00 97.38 126 GLY A N 1
ATOM 1034 C CA . GLY A 1 126 ? 16.158 9.402 -10.490 1.00 97.38 126 GLY A CA 1
ATOM 1035 C C . GLY A 1 126 ? 15.671 9.461 -9.038 1.00 97.38 126 GLY A C 1
ATOM 1036 O O . GLY A 1 126 ? 15.916 10.453 -8.354 1.00 97.38 126 GLY A O 1
ATOM 1037 N N . THR A 1 127 ? 14.961 8.446 -8.542 1.00 96.56 127 THR A N 1
ATOM 1038 C CA . THR A 1 127 ? 14.423 8.426 -7.169 1.00 96.56 127 THR A CA 1
ATOM 1039 C C . THR A 1 127 ? 14.566 7.035 -6.535 1.00 96.56 127 THR A C 1
ATOM 1041 O O . THR A 1 127 ? 13.578 6.302 -6.423 1.00 96.56 127 THR A O 1
ATOM 1044 N N . PRO A 1 128 ? 15.787 6.670 -6.096 1.00 96.94 128 PRO A N 1
ATOM 1045 C CA . PRO A 1 128 ? 16.077 5.343 -5.557 1.00 96.94 128 PRO A CA 1
ATOM 1046 C C . PRO A 1 128 ? 15.171 4.964 -4.381 1.00 96.94 128 PRO A C 1
ATOM 1048 O O . PRO A 1 128 ? 14.844 5.803 -3.538 1.00 96.94 128 PRO A O 1
ATOM 1051 N N . ALA A 1 129 ? 14.798 3.686 -4.300 1.00 96.06 129 ALA A N 1
ATOM 1052 C CA . ALA A 1 129 ? 14.005 3.064 -3.239 1.00 96.06 129 ALA A CA 1
ATOM 1053 C C . ALA A 1 129 ? 12.534 3.512 -3.114 1.00 96.06 129 ALA A C 1
ATOM 1055 O O . ALA A 1 129 ? 11.747 2.824 -2.458 1.00 96.06 129 ALA A O 1
ATOM 1056 N N . GLN A 1 130 ? 12.105 4.606 -3.754 1.00 96.88 130 GLN A N 1
ATOM 1057 C CA . GLN A 1 130 ? 10.708 5.061 -3.688 1.00 96.88 130 GLN A CA 1
ATOM 1058 C C . GLN A 1 130 ? 9.747 4.008 -4.256 1.00 96.88 130 GLN A C 1
ATOM 1060 O O . GLN A 1 130 ? 8.704 3.730 -3.661 1.00 96.88 130 GLN A O 1
ATOM 1065 N N . ALA A 1 131 ? 10.137 3.355 -5.353 1.00 93.94 131 ALA A N 1
ATOM 1066 C CA . ALA A 1 131 ? 9.357 2.311 -6.008 1.00 93.94 131 ALA A CA 1
ATOM 1067 C C . ALA A 1 131 ? 9.163 1.058 -5.130 1.00 93.94 131 ALA A C 1
ATOM 1069 O O . ALA A 1 131 ? 8.157 0.358 -5.269 1.00 93.94 131 ALA A O 1
ATOM 1070 N N . LEU A 1 132 ? 10.085 0.802 -4.192 1.00 97.56 132 LEU A N 1
ATOM 1071 C CA . LEU A 1 132 ? 10.010 -0.332 -3.266 1.00 97.56 132 LEU A CA 1
ATOM 1072 C C . LEU A 1 132 ? 8.871 -0.177 -2.255 1.00 97.56 132 LEU A C 1
ATOM 1074 O O . LEU A 1 132 ? 8.257 -1.161 -1.836 1.00 97.56 132 LEU A O 1
ATOM 1078 N N . ALA A 1 133 ? 8.588 1.069 -1.869 1.00 97.25 133 ALA A N 1
ATOM 1079 C CA . ALA A 1 133 ? 7.669 1.404 -0.792 1.00 97.25 133 ALA A CA 1
ATOM 1080 C C . ALA A 1 133 ? 6.253 0.853 -1.026 1.00 97.25 133 ALA A C 1
ATOM 1082 O O . ALA A 1 133 ? 5.638 0.360 -0.083 1.00 97.25 133 ALA A O 1
ATOM 1083 N N . TYR A 1 134 ? 5.778 0.873 -2.277 1.00 98.00 134 TYR A N 1
ATOM 1084 C CA . TYR A 1 134 ? 4.466 0.365 -2.692 1.00 98.00 134 TYR A CA 1
ATOM 1085 C C . TYR A 1 134 ? 4.264 -1.080 -2.225 1.00 98.00 134 TYR A C 1
ATOM 1087 O O . TYR A 1 134 ? 3.396 -1.379 -1.402 1.00 98.00 134 TYR A O 1
ATOM 1095 N N . LYS A 1 135 ? 5.101 -1.990 -2.737 1.00 97.94 135 LYS A N 1
ATOM 1096 C CA . LYS A 1 135 ? 4.902 -3.424 -2.541 1.00 97.94 135 LYS A CA 1
ATOM 1097 C C . LYS A 1 135 ? 5.273 -3.861 -1.128 1.00 97.94 135 LYS A C 1
ATOM 1099 O O . LYS A 1 135 ? 4.552 -4.660 -0.541 1.00 97.94 135 LYS A O 1
ATOM 1104 N N . ILE A 1 136 ? 6.321 -3.276 -0.539 1.00 98.44 136 ILE A N 1
ATOM 1105 C CA . ILE A 1 136 ? 6.673 -3.504 0.873 1.00 98.44 136 ILE A CA 1
ATOM 1106 C C . ILE A 1 136 ? 5.512 -3.099 1.792 1.00 98.44 136 ILE A C 1
ATOM 1108 O O . ILE A 1 136 ? 5.169 -3.832 2.721 1.00 98.44 136 ILE A O 1
ATOM 1112 N N . GLY A 1 137 ? 4.888 -1.954 1.514 1.00 98.62 137 GLY A N 1
ATOM 1113 C CA . GLY A 1 137 ? 3.713 -1.467 2.223 1.00 98.62 137 GLY A CA 1
ATOM 1114 C C . GLY A 1 137 ? 2.535 -2.428 2.160 1.00 98.62 137 GLY A C 1
ATOM 1115 O O . GLY A 1 137 ? 2.036 -2.864 3.198 1.00 98.62 137 GLY A O 1
ATOM 1116 N N . GLN A 1 138 ? 2.129 -2.808 0.948 1.00 98.69 138 GLN A N 1
ATOM 1117 C CA . GLN A 1 138 ? 0.999 -3.716 0.751 1.00 98.69 138 GLN A CA 1
ATOM 1118 C C . GLN A 1 138 ? 1.255 -5.099 1.353 1.00 98.69 138 GLN A C 1
ATOM 1120 O O . GLN A 1 138 ? 0.366 -5.650 2.004 1.00 98.69 138 GLN A O 1
ATOM 1125 N N . MET A 1 139 ? 2.468 -5.642 1.212 1.00 98.62 139 MET A N 1
ATOM 1126 C CA . MET A 1 139 ? 2.845 -6.909 1.843 1.00 98.62 139 MET A CA 1
ATOM 1127 C C . MET A 1 139 ? 2.745 -6.825 3.366 1.00 98.62 139 MET A C 1
ATOM 1129 O O . MET A 1 139 ? 2.214 -7.738 3.992 1.00 98.62 139 MET A O 1
ATOM 1133 N N . LYS A 1 140 ? 3.206 -5.726 3.979 1.00 98.88 140 LYS A N 1
ATOM 1134 C CA . LYS A 1 140 ? 3.101 -5.538 5.430 1.00 98.88 140 LYS A CA 1
ATOM 1135 C C . LYS A 1 140 ? 1.645 -5.436 5.884 1.00 98.88 140 LYS A C 1
ATOM 1137 O O . LYS A 1 140 ? 1.281 -6.103 6.847 1.00 98.88 140 LYS A O 1
ATOM 1142 N N . ILE A 1 141 ? 0.810 -4.645 5.211 1.00 98.88 141 ILE A N 1
ATOM 1143 C CA . ILE A 1 141 ? -0.618 -4.533 5.557 1.00 98.88 141 ILE A CA 1
ATOM 1144 C C . ILE A 1 141 ? -1.295 -5.905 5.417 1.00 98.88 141 ILE A C 1
ATOM 1146 O O . ILE A 1 141 ? -1.913 -6.385 6.361 1.00 98.88 141 ILE A O 1
ATOM 1150 N N . SER A 1 142 ? -1.072 -6.611 4.309 1.00 98.69 142 SER A N 1
ATOM 1151 C CA . SER A 1 142 ? -1.634 -7.954 4.093 1.00 98.69 142 SER A CA 1
ATOM 1152 C C . SER A 1 142 ? -1.164 -8.960 5.155 1.00 98.69 142 SER A C 1
ATOM 1154 O O . SER A 1 142 ? -1.978 -9.683 5.7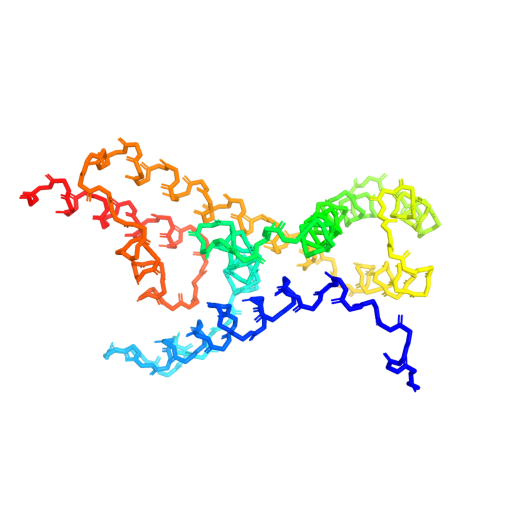25 1.00 98.69 142 SER A O 1
ATOM 1156 N N . GLN A 1 143 ? 0.121 -8.936 5.527 1.00 98.81 143 GLN A N 1
ATOM 1157 C CA . GLN A 1 143 ? 0.667 -9.753 6.618 1.00 98.81 143 GLN A CA 1
ATOM 1158 C C . GLN A 1 143 ? -0.040 -9.473 7.957 1.00 98.81 143 GLN A C 1
ATOM 1160 O O . GLN A 1 143 ? -0.307 -10.393 8.735 1.00 98.81 143 GLN A O 1
ATOM 1165 N N . LEU A 1 144 ? -0.330 -8.203 8.255 1.00 98.88 144 LEU A N 1
ATOM 1166 C CA . LEU A 1 144 ? -1.038 -7.809 9.473 1.00 98.88 144 LEU A CA 1
ATOM 1167 C C . LEU A 1 144 ? -2.506 -8.255 9.446 1.00 98.88 144 LEU A C 1
ATOM 1169 O O . LEU A 1 144 ? -3.010 -8.687 10.483 1.00 98.88 144 LEU A O 1
ATOM 1173 N N . ARG A 1 145 ? -3.170 -8.216 8.282 1.00 98.75 145 ARG A N 1
ATOM 1174 C CA . ARG A 1 145 ? -4.520 -8.773 8.083 1.00 98.75 145 ARG A CA 1
ATOM 1175 C C . ARG A 1 145 ? -4.542 -10.271 8.375 1.00 98.75 145 ARG A C 1
ATOM 1177 O O . ARG A 1 145 ? -5.380 -10.733 9.144 1.00 98.75 145 ARG A O 1
ATOM 1184 N N . GLU A 1 146 ? -3.610 -11.030 7.801 1.00 98.75 146 GLU A N 1
ATOM 1185 C CA . GLU A 1 146 ? -3.497 -12.477 8.024 1.00 98.75 146 GLU A CA 1
ATOM 1186 C C . GLU A 1 146 ? -3.233 -12.808 9.495 1.00 98.75 146 GLU A C 1
ATOM 1188 O O . GLU A 1 146 ? -3.855 -13.712 10.059 1.00 98.75 146 GLU A O 1
ATOM 1193 N N . ARG A 1 147 ? -2.336 -12.052 10.144 1.00 98.75 147 ARG A N 1
ATOM 1194 C CA . ARG A 1 147 ? -2.087 -12.169 11.586 1.00 98.75 147 ARG A CA 1
ATOM 1195 C C . ARG A 1 147 ? -3.373 -11.912 12.368 1.00 98.75 147 ARG A C 1
ATOM 1197 O O . ARG A 1 147 ? -3.760 -12.761 13.160 1.00 98.75 147 ARG A O 1
ATOM 1204 N N . ALA A 1 148 ? -4.056 -10.796 12.128 1.00 98.75 148 ALA A N 1
ATOM 1205 C CA . ALA A 1 148 ? -5.308 -10.464 12.801 1.00 98.75 148 ALA A CA 1
ATOM 1206 C C . ALA A 1 148 ? -6.381 -11.547 12.627 1.00 98.75 148 ALA A C 1
ATOM 1208 O O . ALA A 1 148 ? -6.996 -11.956 13.609 1.00 98.75 148 ALA A O 1
ATOM 1209 N N . SER A 1 149 ? -6.566 -12.046 11.403 1.00 98.50 149 SER A N 1
ATOM 1210 C CA . SER A 1 149 ? -7.529 -13.105 11.097 1.00 98.50 149 SER A CA 1
ATOM 1211 C C . SER A 1 149 ? -7.225 -14.394 11.859 1.00 98.50 149 SER A C 1
ATOM 1213 O O . SER A 1 149 ? -8.107 -14.938 12.522 1.00 98.50 149 SER A O 1
ATOM 1215 N N . ARG A 1 150 ? -5.962 -14.837 11.869 1.00 98.62 150 ARG A N 1
ATOM 1216 C CA . ARG A 1 150 ? -5.542 -16.020 12.633 1.00 98.62 150 ARG A CA 1
ATOM 1217 C C . ARG A 1 150 ? -5.726 -15.840 14.140 1.00 98.62 150 ARG A C 1
ATOM 1219 O O . ARG A 1 150 ? -6.203 -16.747 14.811 1.00 98.62 150 ARG A O 1
ATOM 1226 N N . GLU A 1 151 ? -5.321 -14.694 14.673 1.00 98.38 151 GLU A N 1
ATOM 1227 C CA . GLU A 1 151 ? -5.313 -14.442 16.115 1.00 98.38 151 GLU A CA 1
ATOM 1228 C C . GLU A 1 151 ? -6.722 -14.206 16.686 1.00 98.38 151 GLU A C 1
ATOM 1230 O O . GLU A 1 151 ? -6.972 -14.538 17.844 1.00 98.38 151 GLU A O 1
ATOM 1235 N N . LEU A 1 152 ? -7.640 -13.633 15.903 1.00 98.31 152 LEU A N 1
ATOM 1236 C CA . LEU A 1 152 ? -9.018 -13.355 16.327 1.00 98.31 152 LEU A CA 1
ATOM 1237 C C . LEU A 1 152 ? -10.005 -14.465 15.933 1.00 98.31 152 LEU A C 1
ATOM 1239 O O . LEU A 1 152 ? -11.073 -14.569 16.540 1.00 98.31 152 LEU A O 1
ATOM 1243 N N . GLY A 1 153 ? -9.663 -15.313 14.959 1.00 98.00 153 GLY A N 1
ATOM 1244 C CA . GLY A 1 153 ? -10.501 -16.423 14.509 1.00 98.00 153 GLY A CA 1
ATOM 1245 C C . GLY A 1 153 ? -11.903 -15.950 14.123 1.00 98.00 153 GLY A C 1
ATOM 1246 O O . GLY A 1 153 ? -12.061 -15.006 13.356 1.00 98.00 153 GLY A O 1
ATOM 1247 N N . ALA A 1 154 ? -12.935 -16.559 14.712 1.00 97.19 154 ALA A N 1
ATOM 1248 C CA . ALA A 1 154 ? -14.332 -16.190 14.465 1.00 97.19 154 ALA A CA 1
ATOM 1249 C C . ALA A 1 154 ? -14.697 -14.749 14.884 1.00 97.19 154 ALA A C 1
ATOM 1251 O O . ALA A 1 154 ? -15.730 -14.242 14.457 1.00 97.19 154 ALA A O 1
ATOM 1252 N N . LYS A 1 155 ? -13.874 -14.084 15.710 1.00 96.94 155 LYS A N 1
ATOM 1253 C CA . LYS A 1 155 ? -14.063 -12.671 16.085 1.00 96.94 155 LYS A CA 1
ATOM 1254 C C . LYS A 1 155 ? -13.481 -11.696 15.055 1.00 96.94 155 LYS A C 1
ATOM 1256 O O . LYS A 1 155 ? -13.610 -10.487 15.235 1.00 96.94 155 LYS A O 1
ATOM 1261 N N . PHE A 1 156 ? -12.783 -12.186 14.029 1.00 98.50 156 PHE A N 1
ATOM 1262 C CA . PHE A 1 156 ? -12.215 -11.333 12.994 1.00 98.50 156 PHE A CA 1
ATOM 1263 C C . PHE A 1 156 ? -13.310 -10.781 12.076 1.00 98.50 156 PHE A C 1
ATOM 1265 O O . PHE A 1 156 ? -14.070 -11.543 11.483 1.00 98.50 156 PHE A O 1
ATOM 1272 N N . ASP A 1 157 ? -13.323 -9.462 11.901 1.00 98.31 157 ASP A N 1
ATOM 1273 C CA . ASP A 1 157 ? -14.099 -8.777 10.870 1.00 98.31 157 ASP A CA 1
ATOM 1274 C C . ASP A 1 157 ? -13.143 -7.923 10.022 1.00 98.31 157 ASP A C 1
ATOM 1276 O O . ASP A 1 157 ? -12.314 -7.172 10.547 1.00 98.31 157 ASP A O 1
ATOM 1280 N N . LEU A 1 158 ? -13.234 -8.065 8.696 1.00 98.44 158 LEU A N 1
ATOM 1281 C CA . LEU A 1 158 ? -12.361 -7.368 7.750 1.00 98.44 158 LEU A CA 1
ATOM 1282 C C . LEU A 1 158 ? -12.555 -5.846 7.787 1.00 98.44 158 LEU A C 1
ATOM 1284 O O . LEU A 1 158 ? -11.589 -5.101 7.634 1.00 98.44 158 LEU A O 1
ATOM 1288 N N . ARG A 1 159 ? -13.787 -5.376 7.999 1.00 98.12 159 ARG A N 1
ATOM 1289 C CA . ARG A 1 159 ? -14.109 -3.946 8.069 1.00 98.12 159 ARG A CA 1
ATOM 1290 C C . ARG A 1 159 ? -13.501 -3.347 9.328 1.00 98.12 159 ARG A C 1
ATOM 1292 O O . ARG A 1 159 ? -12.810 -2.341 9.230 1.00 98.12 159 ARG A O 1
ATOM 1299 N N . ASP A 1 160 ? -13.638 -4.034 10.464 1.00 98.56 160 ASP A N 1
ATOM 1300 C CA . ASP A 1 160 ? -13.010 -3.616 11.723 1.00 98.56 160 ASP A CA 1
ATOM 1301 C C . ASP A 1 160 ? -11.476 -3.546 11.610 1.00 98.56 160 ASP A C 1
ATOM 1303 O O . ASP A 1 160 ? -10.850 -2.644 12.173 1.00 98.56 160 ASP A O 1
ATOM 1307 N N . TYR A 1 161 ? -10.856 -4.487 10.887 1.00 98.75 161 TYR A N 1
ATOM 1308 C CA . TYR A 1 161 ? -9.418 -4.458 10.607 1.00 98.75 161 TYR A CA 1
ATOM 1309 C C . TYR A 1 161 ? -9.029 -3.261 9.726 1.00 98.75 161 TYR A C 1
ATOM 1311 O O . TYR A 1 161 ? -8.096 -2.526 10.056 1.00 98.75 161 TYR A O 1
ATOM 1319 N N . ASN A 1 162 ? -9.753 -3.039 8.626 1.00 98.69 162 ASN A N 1
ATOM 1320 C CA . ASN A 1 162 ? -9.506 -1.926 7.711 1.00 98.69 162 ASN A CA 1
ATOM 1321 C C . ASN A 1 162 ? -9.677 -0.570 8.420 1.00 98.69 162 ASN A C 1
ATOM 1323 O O . ASN A 1 162 ? -8.837 0.317 8.259 1.00 98.69 162 ASN A O 1
ATOM 1327 N N . ASP A 1 163 ? -10.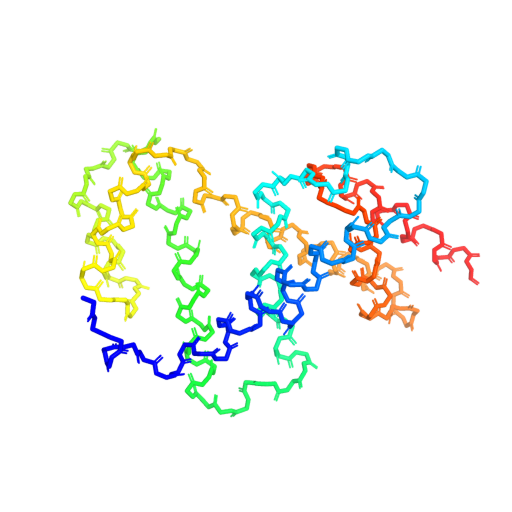696 -0.435 9.270 1.00 98.44 163 ASP A N 1
ATOM 1328 C CA . ASP A 1 163 ? -10.902 0.742 10.115 1.00 98.44 163 ASP A CA 1
ATOM 1329 C C . ASP A 1 163 ? -9.747 0.943 11.099 1.00 98.44 163 ASP A C 1
ATOM 1331 O O . ASP A 1 163 ? -9.286 2.070 11.284 1.00 98.44 163 ASP A O 1
ATOM 1335 N N . ALA A 1 164 ? -9.230 -0.132 11.705 1.00 98.50 164 ALA A N 1
ATOM 1336 C CA . ALA A 1 164 ? -8.092 -0.055 12.618 1.00 98.50 164 ALA A CA 1
ATOM 1337 C C . ALA A 1 164 ? -6.803 0.413 11.923 1.00 98.50 164 ALA A C 1
ATOM 1339 O O . ALA A 1 164 ? -6.035 1.167 12.526 1.00 98.50 164 ALA A O 1
ATOM 1340 N N . VAL A 1 165 ? -6.579 0.003 10.668 1.00 98.62 165 VAL A N 1
ATOM 1341 C CA . VAL A 1 165 ? -5.476 0.504 9.832 1.00 98.62 165 VAL A CA 1
ATOM 1342 C C . VAL A 1 165 ? -5.690 1.985 9.520 1.00 98.62 165 VAL A C 1
ATOM 1344 O O . VAL A 1 165 ? -4.839 2.804 9.848 1.00 98.62 165 VAL A O 1
ATOM 1347 N N . LEU A 1 166 ? -6.841 2.368 8.962 1.00 98.31 166 LEU A N 1
ATOM 1348 C CA . LEU A 1 166 ? -7.108 3.757 8.568 1.00 98.31 166 LEU A CA 1
ATOM 1349 C C . LEU A 1 166 ? -7.107 4.736 9.750 1.00 98.31 166 LEU A C 1
ATOM 1351 O O . LEU A 1 166 ? -6.644 5.872 9.614 1.00 98.31 166 LEU A O 1
ATOM 1355 N N . ALA A 1 167 ? -7.557 4.295 10.927 1.00 96.81 167 ALA A N 1
ATOM 1356 C CA . ALA A 1 167 ? -7.568 5.093 12.151 1.00 96.81 167 ALA A CA 1
ATOM 1357 C C . ALA A 1 167 ? -6.163 5.469 12.656 1.00 96.81 167 ALA A C 1
ATOM 1359 O O . ALA A 1 167 ? -6.041 6.302 13.555 1.00 96.81 167 ALA A O 1
ATOM 1360 N N . THR A 1 168 ? -5.085 4.892 12.109 1.00 96.12 168 THR A N 1
ATOM 1361 C CA . THR A 1 168 ? -3.726 5.331 12.455 1.00 96.12 168 THR A CA 1
ATOM 1362 C C . THR A 1 168 ? -3.336 6.641 11.777 1.00 96.12 168 THR A C 1
ATOM 1364 O O . THR A 1 168 ? -2.410 7.316 12.242 1.00 96.12 168 THR A O 1
ATOM 1367 N N . GLY A 1 169 ? -3.994 6.985 10.663 1.00 95.88 169 GLY A N 1
ATOM 1368 C CA . GLY A 1 169 ? -3.456 7.924 9.680 1.00 95.88 169 GLY A CA 1
ATOM 1369 C C . GLY A 1 169 ? -2.139 7.419 9.082 1.00 95.88 169 GLY A C 1
ATOM 1370 O O . GLY A 1 169 ? -1.638 6.355 9.452 1.00 95.88 169 GLY A O 1
ATOM 1371 N N . SER A 1 170 ? -1.535 8.192 8.179 1.00 97.62 170 SER A N 1
ATOM 1372 C CA . SER A 1 170 ? -0.254 7.791 7.590 1.00 97.62 170 SER A CA 1
ATOM 1373 C C . SER A 1 170 ? 0.857 7.746 8.645 1.00 97.62 170 SER A C 1
ATOM 1375 O O . SER A 1 170 ? 1.097 8.722 9.366 1.00 97.62 170 SER A O 1
ATOM 1377 N N . VAL A 1 171 ? 1.537 6.605 8.763 1.00 97.88 171 VAL A N 1
ATOM 1378 C CA . VAL A 1 171 ? 2.601 6.348 9.751 1.00 97.88 171 VAL A CA 1
ATOM 1379 C C . VAL A 1 171 ? 3.703 5.465 9.159 1.00 97.88 171 VAL A C 1
ATOM 1381 O O . VAL A 1 171 ? 3.453 4.742 8.197 1.00 97.88 171 VAL A O 1
ATOM 1384 N N . PRO A 1 172 ? 4.912 5.433 9.748 1.00 98.31 172 PRO A N 1
ATOM 1385 C CA . PRO A 1 172 ? 5.881 4.383 9.451 1.00 98.31 172 PRO A CA 1
ATOM 1386 C C . PRO A 1 172 ? 5.290 2.986 9.697 1.00 98.31 172 PRO A C 1
ATOM 1388 O O . PRO A 1 172 ? 4.578 2.775 10.681 1.00 98.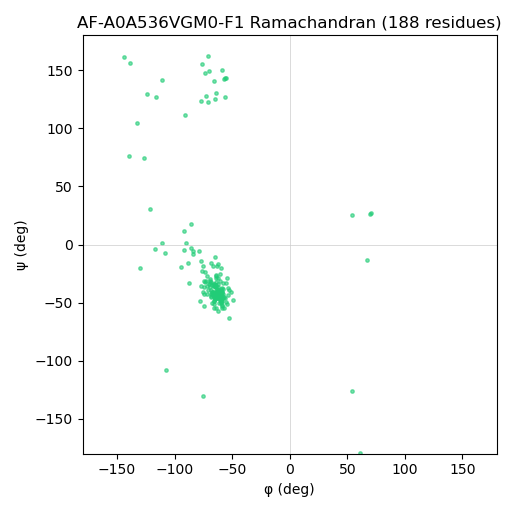31 172 PRO A O 1
ATOM 1391 N N . LEU A 1 173 ? 5.642 2.009 8.856 1.00 98.56 173 LEU A N 1
ATOM 1392 C CA . LEU A 1 173 ? 5.088 0.648 8.926 1.00 98.56 173 LEU A CA 1
ATOM 1393 C C . LEU A 1 173 ? 5.312 -0.046 10.280 1.00 98.56 173 LEU A C 1
ATOM 1395 O O . LEU A 1 173 ? 4.449 -0.786 10.737 1.00 98.56 173 LEU A O 1
ATOM 1399 N N . VAL A 1 174 ? 6.430 0.233 10.956 1.00 98.44 174 VAL A N 1
ATOM 1400 C CA . VAL A 1 174 ? 6.704 -0.287 12.310 1.00 98.44 174 VAL A CA 1
ATOM 1401 C C . VAL A 1 174 ? 5.710 0.237 13.351 1.00 98.44 174 VAL A C 1
ATOM 1403 O O . VAL A 1 174 ? 5.322 -0.483 14.267 1.00 98.44 174 VAL A O 1
ATOM 1406 N N . ALA A 1 175 ? 5.257 1.484 13.199 1.00 98.31 175 ALA A N 1
ATOM 1407 C CA . ALA A 1 175 ? 4.273 2.084 14.091 1.00 98.31 175 ALA A CA 1
ATOM 1408 C C . ALA A 1 175 ? 2.862 1.559 13.788 1.00 98.31 175 ALA A C 1
ATOM 1410 O O . ALA A 1 175 ? 2.085 1.340 14.720 1.00 98.31 175 ALA A O 1
ATOM 1411 N N . LEU A 1 176 ? 2.556 1.320 12.504 1.00 98.75 176 LEU A N 1
ATOM 1412 C CA . LEU A 1 176 ? 1.333 0.633 12.084 1.00 98.75 176 LEU A CA 1
ATOM 1413 C C . LEU A 1 176 ? 1.260 -0.770 12.697 1.00 98.75 176 LEU A C 1
ATOM 1415 O O . LEU A 1 176 ? 0.272 -1.088 13.349 1.00 98.75 176 LEU A O 1
ATOM 1419 N N . GLU A 1 177 ? 2.314 -1.577 12.548 1.00 98.81 177 GLU A N 1
ATOM 1420 C CA . GLU A 1 177 ? 2.389 -2.932 13.113 1.00 98.81 177 GLU A CA 1
ATOM 1421 C C . GLU A 1 177 ? 2.130 -2.922 14.624 1.00 98.81 177 GLU A C 1
ATOM 1423 O O . GLU A 1 177 ? 1.197 -3.575 15.088 1.00 98.81 177 GLU A O 1
ATOM 1428 N N . ALA A 1 178 ? 2.834 -2.070 15.376 1.00 98.75 178 ALA A N 1
ATOM 1429 C CA . ALA A 1 178 ? 2.621 -1.944 16.816 1.00 98.75 178 ALA A CA 1
ATOM 1430 C C . ALA A 1 178 ? 1.189 -1.508 17.191 1.00 98.75 178 ALA A C 1
ATOM 1432 O O . ALA A 1 178 ? 0.693 -1.849 18.267 1.00 98.75 178 ALA A O 1
ATOM 1433 N N . ARG A 1 179 ? 0.514 -0.715 16.346 1.00 98.25 179 ARG A N 1
ATOM 1434 C CA . ARG A 1 179 ? -0.874 -0.291 16.585 1.00 98.25 179 ARG A CA 1
ATOM 1435 C C . ARG A 1 179 ? -1.866 -1.416 16.307 1.00 98.25 179 ARG A C 1
ATOM 1437 O O . ARG A 1 179 ? -2.789 -1.582 17.103 1.00 98.25 179 ARG A O 1
ATOM 1444 N N . ILE A 1 180 ? -1.661 -2.184 15.241 1.00 98.75 180 ILE A N 1
ATOM 1445 C CA . ILE A 1 180 ? -2.499 -3.342 14.919 1.00 98.75 180 ILE A CA 1
ATOM 1446 C C . ILE A 1 180 ? -2.322 -4.451 15.956 1.00 98.75 180 ILE A C 1
ATOM 1448 O O . ILE A 1 180 ? -3.320 -5.007 16.402 1.00 98.75 180 ILE A O 1
ATOM 1452 N N . ASP A 1 181 ? -1.102 -4.714 16.425 1.00 98.69 181 ASP A N 1
ATOM 1453 C CA . ASP A 1 181 ? -0.864 -5.712 17.475 1.00 98.69 181 ASP A CA 1
ATOM 1454 C C . ASP A 1 181 ? -1.619 -5.366 18.773 1.00 98.69 181 ASP A C 1
ATOM 1456 O O . ASP A 1 181 ? -2.242 -6.237 19.386 1.00 98.69 181 ASP A O 1
ATOM 1460 N N . ARG A 1 182 ? -1.651 -4.080 19.161 1.00 98.56 182 ARG A N 1
ATOM 1461 C CA . ARG A 1 182 ? -2.479 -3.619 20.291 1.00 98.56 182 ARG A CA 1
ATOM 1462 C C . ARG A 1 182 ? -3.971 -3.816 20.036 1.00 98.56 182 ARG A C 1
ATOM 1464 O O . ARG A 1 182 ? -4.662 -4.336 20.906 1.00 98.56 182 ARG A O 1
ATOM 1471 N N . TRP A 1 183 ? -4.457 -3.449 18.851 1.00 98.62 183 TRP A N 1
ATOM 1472 C CA . TRP A 1 183 ? -5.862 -3.640 18.485 1.00 98.62 183 TRP A CA 1
ATOM 1473 C C . TRP A 1 183 ? -6.271 -5.125 18.519 1.00 98.62 183 TRP A C 1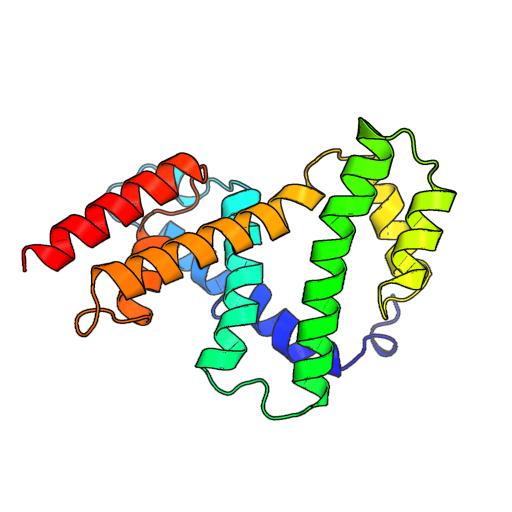
ATOM 1475 O O . TRP A 1 183 ? -7.331 -5.450 19.054 1.00 98.62 183 TRP A O 1
ATOM 1485 N N . ILE A 1 184 ? -5.415 -6.043 18.048 1.00 98.62 184 ILE A N 1
ATOM 1486 C CA . ILE A 1 184 ? -5.639 -7.495 18.163 1.00 98.62 184 ILE A CA 1
ATOM 1487 C C . ILE A 1 184 ? -5.756 -7.900 19.641 1.00 98.62 184 ILE A C 1
ATOM 1489 O O . ILE A 1 184 ? -6.697 -8.603 20.010 1.00 98.62 184 ILE A O 1
ATOM 1493 N N . ALA A 1 185 ? -4.829 -7.460 20.498 1.00 98.19 185 ALA A N 1
ATOM 1494 C CA . ALA A 1 185 ? -4.846 -7.795 21.924 1.00 98.19 185 ALA A CA 1
ATOM 1495 C C . ALA A 1 185 ? -6.124 -7.298 22.627 1.00 98.19 185 ALA A C 1
ATOM 1497 O O . ALA A 1 185 ? -6.750 -8.046 23.379 1.00 98.19 185 ALA A O 1
ATOM 1498 N N . GLU A 1 186 ? -6.560 -6.072 22.327 1.00 97.50 186 GLU A N 1
ATOM 1499 C CA . GLU A 1 186 ? -7.807 -5.497 22.844 1.00 97.50 186 GLU A CA 1
ATOM 1500 C C . GLU A 1 186 ? -9.041 -6.285 22.383 1.00 97.50 186 GLU A C 1
ATOM 1502 O O . GLU A 1 186 ? -9.950 -6.532 23.174 1.00 97.50 186 GLU A O 1
ATOM 1507 N N . ARG A 1 187 ? -9.079 -6.716 21.115 1.00 96.69 187 ARG A N 1
ATOM 1508 C CA . ARG A 1 187 ? -10.191 -7.502 20.556 1.00 96.69 187 ARG A CA 1
ATOM 1509 C C . ARG A 1 187 ? -10.241 -8.938 21.077 1.00 96.69 187 ARG A C 1
ATOM 1511 O O . ARG A 1 187 ? -11.327 -9.502 21.145 1.00 96.69 187 ARG A O 1
ATOM 1518 N N . LYS A 1 188 ? -9.109 -9.520 21.486 1.00 92.75 188 LYS A N 1
ATOM 1519 C CA . LYS A 1 188 ? -9.080 -10.832 22.156 1.00 92.75 188 LYS A CA 1
ATOM 1520 C C . LYS A 1 188 ? -9.689 -10.801 23.554 1.00 92.75 188 LYS A C 1
ATOM 1522 O O . LYS A 1 188 ? -10.338 -11.770 23.940 1.00 92.75 188 LYS A O 1
ATOM 1527 N N . GLY A 1 189 ? -9.432 -9.726 24.301 1.00 84.44 189 GLY A N 1
ATOM 1528 C CA . GLY A 1 189 ? -9.884 -9.568 25.686 1.00 84.44 189 GLY A CA 1
ATOM 1529 C C . GLY A 1 189 ? -11.364 -9.203 25.840 1.00 84.44 189 GLY A C 1
ATOM 1530 O O . GLY A 1 189 ? -11.886 -9.304 26.947 1.00 84.44 189 GLY A O 1
ATOM 1531 N N . ARG A 1 190 ? -12.023 -8.781 24.755 1.00 74.50 190 ARG A N 1
ATOM 1532 C CA . ARG A 1 190 ? -13.480 -8.587 24.668 1.00 74.50 190 ARG A CA 1
ATOM 1533 C C . ARG A 1 190 ? -14.170 -9.892 24.307 1.00 74.50 190 ARG A C 1
ATOM 1535 O O . ARG A 1 190 ? -15.242 -10.175 24.868 1.00 74.50 190 ARG A O 1
#

pLDDT: mean 95.97, std 5.26, range [55.12, 98.88]

Nearest PDB structures (foldseek):
  3o0y-assembly1_A  TM=9.830E-01  e=7.997E-12  Colwellia psychrerythraea 34H
  3o0y-assembly2_B  TM=9.827E-01  e=1.468E-11  Colwellia psychrerythraea 34H
  3iuk-assembly1_A  TM=8.953E-01  e=2.147E-08  Paenarthrobacter aurescens TC1
  3u24-assembly1_A  TM=9.336E-01  e=1.024E-05  Shewanella oneidensis MR-1

Secondary structure (DSSP, 8-state):
--GGGS-GGGHHHHHHHHSTTTHHHHHHHHHT-TT--HHHHH---HHHHHHHHHHHHHHHHHTTTT-SHHHHHHHHHHHHHHHHHHHHHHHHHHH---HHHHHHHHHHH----HHHHHHHHHHHHHSTTHHHHHHHHHHHHHHHHHHHHHHHGGG--HHHHHHHHHTT-S--HHHHHHHHHHHHHHHHH-

Radius of gyration: 17.91 Å; Cα contacts (8 Å, |Δi|>4): 227; chains: 1; bounding box: 41×35×52 Å

Solvent-accessible surface area (backbone atoms only — not comparable to full-atom values): 10114 Å² total; per-residue (Å²): 139,67,75,86,76,58,66,71,38,42,46,58,33,48,42,17,22,57,33,65,70,6,44,48,46,51,52,54,50,14,63,66,52,78,100,60,61,67,69,53,36,69,40,79,35,59,30,35,52,41,5,44,15,55,41,26,35,56,45,32,62,82,69,63,67,42,78,51,69,52,33,37,50,23,37,52,43,53,51,39,48,41,52,45,31,49,52,41,42,45,30,40,78,73,65,69,42,50,73,64,57,38,43,53,52,47,57,78,64,38,90,67,51,71,69,60,48,50,54,49,51,56,47,40,72,77,40,71,65,59,58,36,24,33,44,56,22,22,51,51,54,52,52,51,51,56,49,43,41,68,75,41,46,93,73,48,47,72,65,63,50,52,49,58,56,48,73,64,31,49,40,60,66,72,59,48,51,57,51,50,55,50,50,47,55,56,61,67,77,105

Foldseek 3Di:
DCCVPDDPLLVLLVCLLVDPPAQVVLLVLLCVAPPDDPCLSPDADLLQRLLRSLLSSVCCVVVVVCPDVSNVVNNVQVVQLLVLLVVLLCCVPPVVDDLVNSLVSNVVGHPDDSVVSSVVSVVSVVPHPSSNSNVNSNVLLVVLLVVLCVLLPVLDDPVVSVCQQSNSRHDPSVVSSVSSVVVSVVSVVD

Sequence (190 aa):
YKPEVRPSWEMMPLSLHEAVPGHHLQLSRALELPDVPMFRKTAFFVAYGEGWGLYAELLGYDMGLYDDPYDRFGQLTYEMWRAVRLVVDTGIHAKGWSREQAIEYFKANTAKTDQDIVNEIDRYIGTPAQALAYKIGQMKISQLRERASRELGAKFDLRDYNDAVLATGSVPLVALEARIDRWIAERKGR